Protein AF-X1JKE1-F1 (afdb_monomer_lite)

InterPro domains:
  IPR005372 Uncharacterised protein family UPF0182 [PF03699] (1-247)
  IPR005372 Uncharacterised protein family UPF0182 [PTHR39344] (1-247)

Secondary structure (DSSP, 8-state):
-TT--SSSSSS--HHIIIIIHHHHHHHHHHHHHHHHHHHHHHHTT-THHHHHHHHHHHHHIIIIIIIHHHHHIIIIIGGGHHHHHHHHHHHHHHHHHHHTTTTS--------PPPPPHHHHHH-HHHHTT-----HHHHHHHHHHHS--STTEEE---EEEEEEETTEEEEEEEEEEEE-GGGS-GGG--HHIIIIIS--EE-EEEEETT-B-TTSPBP-SEETTTTEESS--S--EESS-TT----

Organism: NCBI:txid412755

Foldseek 3Di:
DQQDPLDPDRGQFLLNVPQQVVLVVVLVVLVVVLVVQVVVCVVVVNPPSNVVSVVVSVVSCCVRNPVRSVCCCVPPCVVPVCVRGVVVVVVVVVVVCVVVVVVVDDDDDDDDDDDDDPVRCVVPVLVVQQPFPDDWVVLQVLCCVPFCPDQQWGFPTKDWDWDQDPNHIFIKIKTQTWGHLVSPDPVCSDPCCDPPNRQWTFAMWMFTRNDADPVRHGDTQWGYVNIDHPDDPPDGTGRDDPNPDDD

Sequence (247 aa):
LVFSTRGVIFGASYADMHAKLPAQWILLAVVLICMGVFVVSVLRRNLRWPLYSIGGWIVAAIIVGGIFPAVVQRFQVEPNELARERPYIEYNIQFTREAFALDRVEEQPFPAEEAPSLQDVAQNEVTINNIRLWDSRPLKDTYNHVQSIRLYYDFHDVDTDRYIIDGEYRQVMLSARELSAERLPVQAQTWVNRKLQFTHGYGLALSPVNEVTAEGLPVLLVKDIPPVGDFNVERPEIYFGEKTNDY

Radius of gyration: 32.87 Å; chains: 1; bounding box: 93×40×66 Å

pLDDT: mean 88.94, std 7.02, range [57.94, 97.81]

Structure (mmCIF, N/CA/C/O backbone):
data_AF-X1JKE1-F1
#
_entry.id   AF-X1JKE1-F1
#
loop_
_atom_site.group_PDB
_atom_site.id
_atom_site.type_symbol
_atom_site.label_atom_id
_atom_site.label_alt_id
_atom_site.label_comp_id
_atom_site.label_asym_id
_atom_site.label_entity_id
_atom_site.label_seq_id
_atom_site.pdbx_PDB_ins_code
_atom_site.Cartn_x
_atom_site.Cartn_y
_atom_site.Cartn_z
_atom_site.occupancy
_atom_site.B_iso_or_equiv
_atom_site.auth_seq_id
_atom_site.auth_comp_id
_atom_site.auth_asym_id
_atom_site.auth_atom_id
_atom_site.pdbx_PDB_model_num
ATOM 1 N N . LEU A 1 1 ? 18.305 -6.450 -21.199 1.00 60.19 1 LEU A N 1
ATOM 2 C CA . LEU A 1 1 ? 17.518 -5.570 -22.096 1.00 60.19 1 LEU A CA 1
ATOM 3 C C . LEU A 1 1 ? 16.161 -5.224 -21.479 1.00 60.19 1 LEU A C 1
ATOM 5 O O . LEU A 1 1 ? 15.779 -4.073 -21.555 1.00 60.19 1 LEU A O 1
ATOM 9 N N . VAL A 1 2 ? 15.500 -6.161 -20.783 1.00 57.94 2 VAL A N 1
ATOM 10 C CA . VAL A 1 2 ? 14.190 -5.962 -20.119 1.00 57.94 2 VAL A CA 1
ATOM 11 C C . VAL A 1 2 ? 14.135 -4.764 -19.148 1.00 57.94 2 VAL A C 1
ATOM 13 O O . VAL A 1 2 ? 13.135 -4.066 -19.118 1.00 57.94 2 VAL A O 1
ATOM 16 N N . PHE A 1 3 ? 15.217 -4.462 -18.421 1.00 66.56 3 PHE A N 1
ATOM 17 C CA . PHE A 1 3 ? 15.287 -3.331 -17.474 1.00 66.56 3 PHE A CA 1
ATOM 18 C C . PHE A 1 3 ? 16.062 -2.112 -18.009 1.00 66.56 3 PHE A C 1
ATOM 20 O O . PHE A 1 3 ? 16.719 -1.408 -17.244 1.00 66.56 3 PHE A O 1
ATOM 27 N N . SER A 1 4 ? 16.105 -1.901 -19.327 1.00 69.38 4 SER A N 1
ATOM 28 C CA . SER A 1 4 ? 16.794 -0.725 -19.876 1.00 69.38 4 SER A CA 1
ATOM 29 C C . SER A 1 4 ? 15.997 0.550 -19.592 1.00 69.38 4 SER A C 1
ATOM 31 O O . SER A 1 4 ? 14.789 0.562 -19.790 1.00 69.38 4 SER A O 1
ATOM 33 N N . THR A 1 5 ? 16.680 1.613 -19.160 1.00 70.94 5 THR A N 1
ATOM 34 C CA . THR A 1 5 ? 16.100 2.932 -18.827 1.00 70.94 5 THR A CA 1
ATOM 35 C C . THR A 1 5 ? 16.503 4.034 -19.809 1.00 70.94 5 THR A C 1
ATOM 37 O O . THR A 1 5 ? 16.383 5.216 -19.508 1.00 70.94 5 THR A O 1
ATOM 40 N N . ARG A 1 6 ? 17.076 3.664 -20.961 1.00 65.81 6 ARG A N 1
ATOM 41 C CA . ARG A 1 6 ? 17.657 4.622 -21.920 1.00 65.81 6 ARG A CA 1
ATOM 42 C C . ARG A 1 6 ? 16.643 5.255 -22.871 1.00 65.81 6 ARG A C 1
ATOM 44 O O . ARG A 1 6 ? 17.003 6.215 -23.538 1.00 65.81 6 ARG A O 1
ATOM 51 N N . GLY A 1 7 ? 15.437 4.700 -22.958 1.00 66.31 7 GLY A N 1
ATOM 52 C CA . GLY A 1 7 ? 14.322 5.278 -23.703 1.00 66.31 7 GLY A CA 1
ATOM 53 C C . GLY A 1 7 ? 13.238 5.808 -22.766 1.00 66.31 7 GLY A C 1
ATOM 54 O O . GLY A 1 7 ? 13.359 5.722 -21.545 1.00 66.31 7 GLY A O 1
ATOM 55 N N . VAL A 1 8 ? 12.148 6.304 -23.351 1.00 66.62 8 VAL A N 1
ATOM 56 C CA . VAL A 1 8 ? 10.966 6.803 -22.618 1.00 66.62 8 VAL A CA 1
ATOM 57 C C . VAL A 1 8 ? 10.242 5.688 -21.842 1.00 66.62 8 VAL A C 1
ATOM 59 O O . VAL A 1 8 ? 9.529 5.956 -20.878 1.00 66.62 8 VAL A O 1
ATOM 62 N N . ILE A 1 9 ? 10.445 4.429 -22.237 1.00 70.19 9 ILE A N 1
ATOM 63 C CA . ILE A 1 9 ? 9.837 3.241 -21.632 1.00 70.19 9 ILE A CA 1
ATOM 64 C C . ILE A 1 9 ? 10.899 2.260 -21.129 1.00 70.19 9 ILE A C 1
ATOM 66 O O . ILE A 1 9 ? 12.005 2.181 -21.670 1.00 70.19 9 ILE A O 1
ATOM 70 N N . PHE A 1 10 ? 10.541 1.465 -20.120 1.00 72.94 10 PHE A N 1
ATOM 71 C CA . PHE A 1 10 ? 11.356 0.335 -19.683 1.00 72.94 10 PHE A CA 1
ATOM 72 C C . PHE A 1 10 ? 11.263 -0.800 -20.707 1.00 72.94 10 PHE A C 1
ATOM 74 O O . PHE A 1 10 ? 10.173 -1.297 -20.993 1.00 72.94 10 PHE A O 1
ATOM 81 N N . GLY A 1 11 ? 12.402 -1.224 -21.255 1.00 74.94 11 GLY A N 1
ATOM 82 C CA . GLY A 1 11 ? 12.452 -2.342 -22.199 1.00 74.94 11 GLY A CA 1
ATOM 83 C C . GLY A 1 11 ? 13.455 -2.153 -23.331 1.00 74.94 11 GLY A C 1
ATOM 84 O O . GLY A 1 11 ? 14.301 -1.266 -23.295 1.00 74.94 11 GLY A O 1
ATOM 85 N N . ALA A 1 12 ? 13.393 -3.033 -24.333 1.00 81.19 12 ALA A N 1
ATOM 86 C CA . ALA A 1 12 ? 14.293 -2.979 -25.479 1.00 81.19 12 ALA A CA 1
ATOM 87 C C . ALA A 1 12 ? 13.902 -1.832 -26.428 1.00 81.19 12 ALA A C 1
ATOM 89 O O . ALA A 1 12 ? 12.883 -1.921 -27.108 1.00 81.19 12 ALA A O 1
ATOM 90 N N . SER A 1 13 ? 14.726 -0.786 -26.472 1.00 82.25 13 SER A N 1
ATOM 91 C CA . SER A 1 13 ? 14.593 0.353 -27.389 1.00 82.25 13 SER A CA 1
ATOM 92 C C . SER A 1 13 ? 15.291 0.112 -28.736 1.00 82.25 13 SER A C 1
ATOM 94 O O . SER A 1 13 ? 16.004 -0.888 -28.919 1.00 82.25 13 SER A O 1
ATOM 96 N N . TYR A 1 14 ? 15.150 1.044 -29.684 1.00 83.44 14 TYR A N 1
ATOM 97 C CA . TYR A 1 14 ? 15.793 0.934 -31.000 1.00 83.44 14 TYR A CA 1
ATOM 98 C C . TYR A 1 14 ? 17.315 0.761 -30.888 1.00 83.44 14 TYR A C 1
ATOM 100 O O . TYR A 1 14 ? 17.880 -0.154 -31.497 1.00 83.44 14 TYR A O 1
ATOM 108 N N . ALA A 1 15 ? 17.991 1.597 -30.092 1.00 82.25 15 ALA A N 1
ATOM 109 C CA . ALA A 1 15 ? 19.444 1.514 -29.908 1.00 82.25 15 ALA A CA 1
ATOM 110 C C . ALA A 1 15 ? 19.873 0.240 -29.165 1.00 82.25 15 ALA A C 1
ATOM 112 O O . ALA A 1 15 ? 20.945 -0.314 -29.427 1.00 82.25 15 ALA A O 1
ATOM 113 N N . ASP A 1 16 ? 19.036 -0.267 -28.264 1.00 82.50 16 ASP A N 1
ATOM 114 C CA . ASP A 1 16 ? 19.296 -1.523 -27.573 1.00 82.50 16 ASP A CA 1
ATOM 115 C C . ASP A 1 16 ? 19.268 -2.718 -28.543 1.00 82.50 16 ASP A C 1
ATOM 117 O O . ASP A 1 16 ? 20.160 -3.571 -28.500 1.00 82.50 16 ASP A O 1
ATOM 121 N N . MET A 1 17 ? 18.305 -2.750 -29.466 1.00 83.81 17 MET A N 1
ATOM 122 C CA . MET A 1 17 ? 18.181 -3.829 -30.452 1.00 83.81 17 MET A CA 1
ATOM 123 C C . MET A 1 17 ? 19.182 -3.720 -31.606 1.00 83.81 17 MET A C 1
ATOM 125 O O . MET A 1 17 ? 19.720 -4.737 -32.039 1.00 83.81 17 MET A O 1
ATOM 129 N N . HIS A 1 18 ? 19.467 -2.509 -32.090 1.00 85.44 18 HIS A N 1
ATOM 130 C CA . HIS A 1 18 ? 20.288 -2.304 -33.289 1.00 85.44 18 HIS A CA 1
ATOM 131 C C . HIS A 1 18 ? 21.752 -1.953 -33.013 1.00 85.44 18 HIS A C 1
ATOM 133 O O . HIS A 1 18 ? 22.578 -2.095 -33.912 1.00 85.44 18 HIS A O 1
ATOM 139 N N . ALA A 1 19 ? 22.106 -1.519 -31.800 1.00 85.00 19 ALA A N 1
ATOM 140 C CA . ALA A 1 19 ? 23.493 -1.201 -31.457 1.00 85.00 19 ALA A CA 1
ATOM 141 C C . ALA A 1 19 ? 24.029 -2.082 -30.330 1.00 85.00 19 ALA A C 1
ATOM 143 O O . ALA A 1 19 ? 25.084 -2.700 -30.474 1.00 85.00 19 ALA A O 1
ATOM 144 N N . LYS A 1 20 ? 23.300 -2.188 -29.216 1.00 85.00 20 LYS A N 1
ATOM 145 C CA . LYS A 1 20 ? 23.788 -2.905 -28.033 1.00 85.00 20 LYS A CA 1
ATOM 146 C C . LYS A 1 20 ? 23.785 -4.416 -28.211 1.00 85.00 20 LYS A C 1
ATOM 148 O O . LYS A 1 20 ? 24.771 -5.054 -27.856 1.00 85.00 20 LYS A O 1
ATOM 153 N N . LEU A 1 21 ? 22.721 -4.994 -28.763 1.00 87.94 21 LEU A N 1
ATOM 154 C CA . LEU A 1 21 ? 22.669 -6.435 -28.995 1.00 87.94 21 LEU A CA 1
ATOM 155 C C . LEU A 1 21 ? 23.790 -6.890 -29.959 1.00 87.94 21 LEU A C 1
ATOM 157 O O . LEU A 1 21 ? 24.549 -7.783 -29.578 1.00 87.94 21 LEU A O 1
ATOM 161 N N . PRO A 1 22 ? 24.016 -6.247 -31.127 1.00 89.31 22 PRO A N 1
ATOM 162 C CA . PRO A 1 22 ? 25.187 -6.535 -31.960 1.00 89.31 22 PRO A CA 1
ATOM 163 C C . PRO A 1 22 ? 26.525 -6.314 -31.243 1.00 89.31 22 PRO A C 1
ATOM 165 O O . PRO A 1 22 ? 27.423 -7.146 -31.355 1.00 89.31 22 PRO A O 1
ATOM 168 N N . ALA A 1 23 ? 26.659 -5.241 -30.456 1.00 88.62 23 ALA A N 1
ATOM 169 C CA . ALA A 1 23 ? 27.856 -4.994 -29.655 1.00 88.62 23 ALA A CA 1
ATOM 170 C C . ALA A 1 23 ? 28.144 -6.132 -28.662 1.00 88.62 23 ALA A C 1
ATOM 172 O O . ALA A 1 23 ? 29.293 -6.544 -28.510 1.00 88.62 23 ALA A O 1
ATOM 173 N N . GLN A 1 24 ? 27.112 -6.682 -28.016 1.00 88.69 24 GLN A N 1
ATOM 174 C CA . GLN A 1 24 ? 27.254 -7.826 -27.115 1.00 88.69 24 GLN A CA 1
ATOM 175 C C . GLN A 1 24 ? 27.686 -9.095 -27.859 1.00 88.69 24 GLN A C 1
ATOM 177 O O . GLN A 1 24 ? 28.550 -9.811 -27.355 1.00 88.69 24 GLN A O 1
ATOM 182 N N . TRP A 1 25 ? 27.168 -9.347 -29.065 1.00 91.75 25 TRP A N 1
ATOM 183 C CA . TRP A 1 25 ? 27.626 -10.458 -29.910 1.00 91.75 25 TRP A CA 1
ATOM 184 C C . TRP A 1 25 ? 29.098 -10.322 -30.310 1.00 91.75 25 TRP A C 1
ATOM 186 O O . TRP A 1 25 ? 29.851 -11.294 -30.239 1.00 91.75 25 TRP A O 1
ATOM 196 N N . ILE A 1 26 ? 29.534 -9.112 -30.671 1.00 89.88 26 ILE A N 1
ATOM 197 C CA . ILE A 1 26 ? 30.941 -8.836 -30.990 1.00 89.88 26 ILE A CA 1
ATOM 198 C C . ILE A 1 26 ? 31.818 -9.073 -29.757 1.00 89.88 26 ILE A C 1
ATOM 200 O O . ILE A 1 26 ? 32.831 -9.764 -29.845 1.00 89.88 26 ILE A O 1
ATOM 204 N N . LEU A 1 27 ? 31.423 -8.553 -28.592 1.00 89.81 27 LEU A N 1
ATOM 205 C CA . LEU A 1 27 ? 32.174 -8.752 -27.352 1.00 89.81 27 LEU A CA 1
ATOM 206 C C . LEU A 1 27 ? 32.241 -10.224 -26.943 1.00 89.81 27 LEU A C 1
ATOM 208 O O . LEU A 1 27 ? 33.294 -10.666 -26.489 1.00 89.81 27 LEU A O 1
ATOM 212 N N . LEU A 1 28 ? 31.172 -10.995 -27.153 1.00 92.56 28 LEU A N 1
ATOM 213 C CA . LEU A 1 28 ? 31.179 -12.440 -26.937 1.00 92.56 28 LEU A CA 1
ATOM 214 C C . LEU A 1 28 ? 32.233 -13.125 -27.818 1.00 92.56 28 LEU A C 1
ATOM 216 O O . LEU A 1 28 ? 33.029 -13.917 -27.316 1.00 92.56 28 LEU A O 1
ATOM 220 N N . ALA A 1 29 ? 32.292 -12.783 -29.108 1.00 93.12 29 ALA A N 1
ATOM 221 C CA . ALA A 1 29 ? 33.300 -13.328 -30.016 1.00 93.12 29 ALA A CA 1
ATOM 222 C C . ALA A 1 29 ? 34.730 -12.953 -29.582 1.00 93.12 29 ALA A C 1
ATOM 224 O O . ALA A 1 29 ? 35.618 -13.805 -29.576 1.00 93.12 29 ALA A O 1
ATOM 225 N N . VAL A 1 30 ? 34.947 -11.705 -29.148 1.00 90.50 30 VAL A N 1
ATOM 226 C CA . VAL A 1 30 ? 36.244 -11.251 -28.615 1.00 90.50 30 VAL A CA 1
ATOM 227 C C . VAL A 1 30 ? 36.635 -12.049 -27.369 1.00 90.50 30 VAL A C 1
ATOM 229 O O . VAL A 1 30 ? 37.774 -12.498 -27.276 1.00 90.50 30 VAL A O 1
ATOM 232 N N . VAL A 1 31 ? 35.703 -12.291 -26.440 1.00 92.12 31 VAL A N 1
ATOM 233 C CA . VAL A 1 31 ? 35.956 -13.119 -25.246 1.00 92.12 31 VAL A CA 1
ATOM 234 C C . VAL A 1 31 ? 36.376 -14.536 -25.632 1.00 92.12 31 VAL A C 1
ATOM 236 O O . VAL A 1 31 ? 37.338 -15.053 -25.067 1.00 92.12 31 VAL A O 1
ATOM 239 N N . LEU A 1 32 ? 35.712 -15.154 -26.613 1.00 93.69 32 LEU A N 1
ATOM 240 C CA . LEU A 1 32 ? 36.073 -16.494 -27.089 1.00 93.69 32 LEU A CA 1
ATOM 241 C C . LEU A 1 32 ? 37.492 -16.534 -27.678 1.00 93.69 32 LEU A C 1
ATOM 243 O O . LEU A 1 32 ? 38.243 -17.475 -27.417 1.00 93.69 32 LEU A O 1
ATOM 247 N N . ILE A 1 33 ? 37.896 -15.493 -28.411 1.00 91.81 33 ILE A N 1
ATOM 248 C CA . ILE A 1 33 ? 39.266 -15.361 -28.930 1.00 91.81 33 ILE A CA 1
ATOM 249 C C . ILE A 1 33 ? 40.263 -15.201 -27.775 1.00 91.81 33 ILE A C 1
ATOM 251 O O . ILE A 1 33 ? 41.269 -15.911 -27.731 1.00 91.81 33 ILE A O 1
ATOM 255 N N . CYS A 1 34 ? 39.979 -14.320 -26.811 1.00 90.06 34 CYS A N 1
ATOM 256 C CA . CYS A 1 34 ? 40.819 -14.130 -25.627 1.00 90.06 34 CYS A CA 1
ATOM 257 C C . CYS A 1 34 ? 40.978 -15.432 -24.829 1.00 90.06 34 CYS A C 1
ATOM 259 O O . CYS A 1 34 ? 42.082 -15.744 -24.384 1.00 90.06 34 CYS A O 1
ATOM 261 N N . MET A 1 35 ? 39.907 -16.220 -24.700 1.00 91.06 35 MET A N 1
ATOM 262 C CA . MET A 1 35 ? 39.936 -17.539 -24.068 1.00 91.06 35 MET A CA 1
ATOM 263 C C . MET A 1 35 ? 40.880 -18.495 -24.811 1.00 91.06 35 MET A C 1
ATOM 265 O O . MET A 1 35 ? 41.718 -19.140 -24.182 1.00 91.06 35 MET A O 1
ATOM 269 N N . GLY A 1 36 ? 40.816 -18.546 -26.145 1.00 90.88 36 GLY A N 1
ATOM 270 C CA . GLY A 1 36 ? 41.737 -19.350 -26.957 1.00 90.88 36 GLY A CA 1
ATOM 271 C C . GLY A 1 36 ? 43.204 -18.937 -26.785 1.00 90.88 36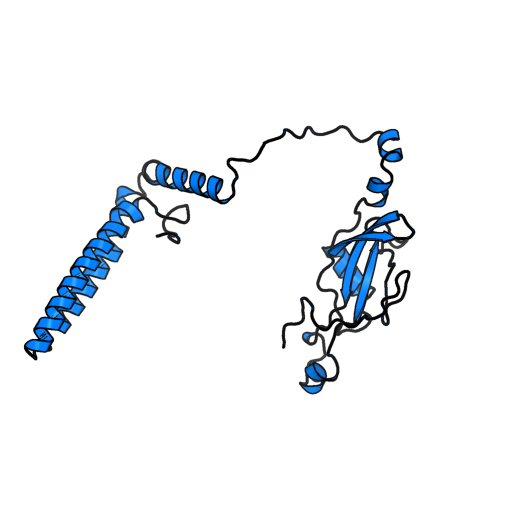 GLY A C 1
ATOM 272 O O . GLY A 1 36 ? 44.073 -19.786 -26.576 1.00 90.88 36 GLY A O 1
ATOM 273 N N . VAL A 1 37 ? 43.485 -17.629 -26.794 1.00 88.75 37 VAL A N 1
ATOM 274 C CA . VAL A 1 37 ? 44.838 -17.091 -26.558 1.00 88.75 37 VAL A CA 1
ATOM 275 C C . VAL A 1 37 ? 45.334 -17.433 -25.152 1.00 88.75 37 VAL A C 1
ATOM 277 O O . VAL A 1 37 ? 46.503 -17.785 -24.979 1.00 88.75 37 VAL A O 1
ATOM 280 N N . PHE A 1 38 ? 44.452 -17.391 -24.153 1.00 88.19 38 PHE A N 1
ATOM 281 C CA . PHE A 1 38 ? 44.776 -17.767 -22.781 1.00 88.19 38 PHE A CA 1
ATOM 282 C C . PHE A 1 38 ? 45.192 -19.241 -22.677 1.00 88.19 38 PHE A C 1
ATOM 284 O O . PHE A 1 38 ? 46.246 -19.542 -22.115 1.00 88.19 38 PHE A O 1
ATOM 291 N N . VAL A 1 39 ? 44.432 -20.156 -23.290 1.00 89.56 39 VAL A N 1
ATOM 292 C CA . VAL A 1 39 ? 44.756 -21.594 -23.320 1.00 89.56 39 VAL A CA 1
ATOM 293 C C . VAL A 1 39 ? 46.117 -21.843 -23.983 1.00 89.56 39 VAL A C 1
ATOM 295 O O . VAL A 1 39 ? 46.971 -22.525 -23.414 1.00 89.56 39 VAL A O 1
ATOM 298 N N . VAL A 1 40 ? 46.372 -21.237 -25.149 1.00 89.06 40 VAL A N 1
ATOM 299 C CA . VAL A 1 40 ? 47.660 -21.368 -25.860 1.00 89.06 40 VAL A CA 1
ATOM 300 C C . VAL A 1 40 ? 48.820 -20.801 -25.037 1.00 89.06 40 VAL A C 1
ATOM 302 O O . VAL A 1 40 ? 49.911 -21.374 -25.009 1.00 89.06 40 VAL A O 1
ATOM 305 N N . SER A 1 41 ? 48.594 -19.689 -24.343 1.00 87.81 41 SER A N 1
ATOM 306 C CA . SER A 1 41 ? 49.585 -19.068 -23.470 1.00 87.81 41 SER A CA 1
ATOM 307 C C . SER A 1 41 ? 49.989 -19.969 -22.303 1.00 87.81 41 SER A C 1
ATOM 309 O O . SER A 1 41 ? 51.180 -20.072 -22.001 1.00 87.81 41 SER A O 1
ATOM 311 N N . VAL A 1 42 ? 49.017 -20.618 -21.650 1.00 86.50 42 VAL A N 1
ATOM 312 C CA . VAL A 1 42 ? 49.270 -21.560 -20.548 1.00 86.50 42 VAL A CA 1
ATOM 313 C C . VAL A 1 42 ? 50.124 -22.730 -21.041 1.00 86.50 42 VAL A C 1
ATOM 315 O O . VAL A 1 42 ? 51.132 -23.057 -20.415 1.00 86.50 42 VAL A O 1
ATOM 318 N N . LEU A 1 43 ? 49.799 -23.286 -22.213 1.00 87.44 43 LEU A N 1
ATOM 319 C CA . LEU A 1 43 ? 50.574 -24.364 -22.838 1.00 87.44 43 LEU A CA 1
ATOM 320 C C . LEU A 1 43 ? 52.008 -23.936 -23.196 1.00 87.44 43 LEU A C 1
ATOM 322 O O . LEU A 1 43 ? 52.940 -24.724 -23.061 1.00 87.44 43 LEU A O 1
ATOM 326 N N . ARG A 1 44 ? 52.208 -22.681 -23.620 1.00 87.25 44 ARG A N 1
ATOM 327 C CA . ARG A 1 44 ? 53.527 -22.127 -23.986 1.00 87.25 44 ARG A CA 1
ATOM 328 C C . ARG A 1 44 ? 54.276 -21.443 -22.831 1.00 87.25 44 ARG A C 1
ATOM 330 O O . ARG A 1 44 ? 55.330 -20.860 -23.076 1.00 87.25 44 ARG A O 1
ATOM 337 N N . ARG A 1 45 ? 53.754 -21.489 -21.594 1.00 83.12 45 ARG A N 1
ATOM 338 C CA . ARG A 1 45 ? 54.313 -20.844 -20.382 1.00 83.12 45 ARG A CA 1
ATOM 339 C C . ARG A 1 45 ? 54.697 -19.363 -20.563 1.00 83.12 45 ARG A C 1
ATOM 341 O O . ARG A 1 45 ? 55.642 -18.885 -19.939 1.00 83.12 45 ARG A O 1
ATOM 348 N N . ASN A 1 46 ? 53.976 -18.616 -21.403 1.00 80.19 46 ASN A N 1
ATOM 349 C CA . ASN A 1 46 ? 54.300 -17.216 -21.702 1.00 80.19 46 ASN A CA 1
ATOM 350 C C . ASN A 1 46 ? 53.209 -16.251 -21.222 1.00 80.19 46 ASN A C 1
ATOM 352 O O . ASN A 1 46 ? 52.297 -15.910 -21.968 1.00 80.19 46 ASN A O 1
ATOM 356 N N . LEU A 1 47 ? 53.364 -15.734 -20.002 1.00 77.19 47 LEU A N 1
ATOM 357 C CA . LEU A 1 47 ? 52.383 -14.875 -19.326 1.00 77.19 47 LEU A CA 1
ATOM 358 C C . LEU A 1 47 ? 52.111 -13.505 -19.985 1.00 77.19 47 LEU A C 1
ATOM 360 O O . LEU A 1 47 ? 51.220 -12.788 -19.534 1.00 77.19 47 LEU A O 1
ATOM 364 N N . ARG A 1 48 ? 52.840 -13.115 -21.040 1.00 83.69 48 ARG A N 1
ATOM 365 C CA . ARG A 1 48 ? 52.654 -11.808 -21.700 1.00 83.69 48 ARG A CA 1
ATOM 366 C C . ARG A 1 48 ? 51.407 -11.754 -22.596 1.00 83.69 48 ARG A C 1
ATOM 368 O O . ARG A 1 48 ? 50.759 -10.716 -22.672 1.00 83.69 48 ARG A O 1
ATOM 375 N N . TRP A 1 49 ? 51.033 -12.864 -23.235 1.00 84.75 49 TRP A N 1
ATOM 376 C CA . TRP A 1 49 ? 49.883 -12.929 -24.156 1.00 84.75 49 TRP A CA 1
ATOM 377 C C . TRP A 1 49 ? 48.507 -12.744 -23.485 1.00 84.75 49 TRP A C 1
ATOM 379 O O . TRP A 1 49 ? 47.671 -12.023 -24.041 1.00 84.75 49 TRP A O 1
ATOM 389 N N . PRO A 1 50 ? 48.252 -13.310 -22.289 1.00 84.88 50 PRO A N 1
ATOM 390 C CA . PRO A 1 50 ? 47.042 -13.052 -21.517 1.00 84.88 50 PRO A CA 1
ATOM 391 C C . PRO A 1 50 ? 46.884 -11.579 -21.161 1.00 84.88 50 PRO A C 1
ATOM 393 O O . PRO A 1 50 ? 45.790 -11.040 -21.283 1.00 84.88 50 PRO A O 1
ATOM 396 N N . LEU A 1 51 ? 47.980 -10.911 -20.787 1.00 86.50 51 LEU A N 1
ATOM 397 C CA . LEU A 1 51 ? 47.950 -9.503 -20.398 1.00 86.50 51 LEU A CA 1
ATOM 398 C C . LEU A 1 51 ? 47.505 -8.605 -21.562 1.00 86.50 51 LEU A C 1
ATOM 400 O O . LEU A 1 51 ? 46.627 -7.762 -21.386 1.00 86.50 51 LEU A O 1
ATOM 404 N N . TYR A 1 52 ? 48.042 -8.829 -22.767 1.00 88.44 52 TYR A N 1
ATOM 405 C CA . TYR A 1 52 ? 47.603 -8.105 -23.966 1.00 88.44 52 TYR A CA 1
ATOM 406 C C . TYR A 1 52 ? 46.156 -8.423 -24.350 1.00 88.44 52 TYR A C 1
ATOM 408 O O . TYR A 1 52 ? 45.425 -7.528 -24.767 1.00 88.44 52 TYR A O 1
ATOM 416 N N . SER A 1 53 ? 45.725 -9.673 -24.169 1.00 87.81 53 SER A N 1
ATOM 417 C CA . SER A 1 53 ? 44.349 -10.094 -24.461 1.00 87.81 53 SER A CA 1
ATOM 418 C C . SER A 1 53 ? 43.341 -9.414 -23.535 1.00 87.81 53 SER A C 1
ATOM 420 O O . SER A 1 53 ? 42.317 -8.924 -24.000 1.00 87.81 53 SER A O 1
ATOM 422 N N . ILE A 1 54 ? 43.656 -9.322 -22.240 1.00 89.00 54 ILE A N 1
ATOM 423 C CA . ILE A 1 54 ? 42.828 -8.619 -21.252 1.00 89.00 54 ILE A CA 1
ATOM 424 C C . ILE A 1 54 ? 42.772 -7.123 -21.577 1.00 89.00 54 ILE A C 1
ATOM 426 O O . ILE A 1 54 ? 41.685 -6.552 -21.622 1.00 89.00 54 ILE A O 1
ATOM 430 N N . GLY A 1 55 ? 43.917 -6.495 -21.862 1.00 90.88 55 GLY A N 1
ATOM 431 C CA . GLY A 1 55 ? 43.961 -5.082 -22.250 1.00 90.88 55 GLY A CA 1
ATOM 432 C C . GLY A 1 55 ? 43.140 -4.793 -23.510 1.00 90.88 55 GLY A C 1
ATOM 433 O O . GLY A 1 55 ? 42.338 -3.860 -23.527 1.00 90.88 55 GLY A O 1
ATOM 434 N N . GLY A 1 56 ? 43.274 -5.634 -24.539 1.00 91.31 56 GLY A N 1
ATOM 435 C CA . GLY A 1 56 ? 42.490 -5.532 -25.770 1.00 91.31 56 GLY A CA 1
ATOM 436 C C . GLY A 1 56 ? 40.991 -5.717 -25.535 1.00 91.31 56 GLY A C 1
ATOM 437 O O . GLY A 1 56 ? 40.190 -4.956 -26.077 1.00 91.31 56 GLY A O 1
ATOM 438 N N . TRP A 1 57 ? 40.605 -6.668 -24.681 1.00 92.19 57 TRP A N 1
ATOM 439 C CA . TRP A 1 57 ? 39.206 -6.875 -24.314 1.00 92.19 57 TRP A CA 1
ATOM 440 C C . TRP A 1 57 ? 38.612 -5.667 -23.581 1.00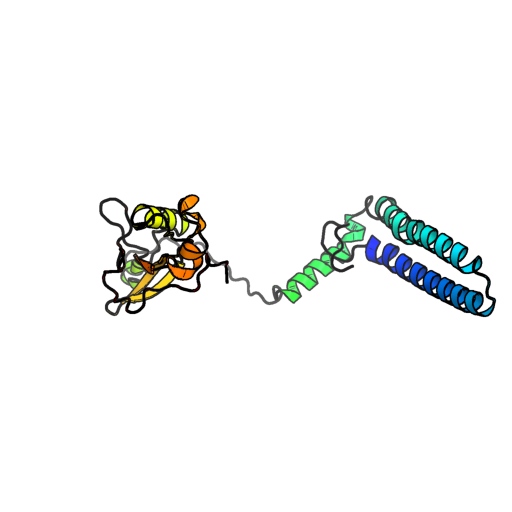 92.19 57 TRP A C 1
ATOM 442 O O . TRP A 1 57 ? 37.510 -5.247 -23.923 1.00 92.19 57 TRP A O 1
ATOM 452 N N . ILE A 1 58 ? 39.342 -5.061 -22.636 1.00 92.44 58 ILE A N 1
ATOM 453 C CA . ILE A 1 58 ? 38.890 -3.852 -21.925 1.00 92.44 58 ILE A CA 1
ATOM 454 C C . ILE A 1 58 ? 38.639 -2.710 -22.917 1.00 92.44 58 ILE A C 1
ATOM 456 O O . ILE A 1 58 ? 37.589 -2.068 -22.875 1.00 92.44 58 ILE A O 1
ATOM 460 N N . VAL A 1 59 ? 39.573 -2.478 -23.844 1.00 93.19 59 VAL A N 1
ATOM 461 C CA . VAL A 1 59 ? 39.426 -1.441 -24.876 1.00 93.19 59 VAL A CA 1
ATOM 462 C C . VAL A 1 59 ? 38.220 -1.732 -25.774 1.00 93.19 59 VAL A C 1
ATOM 464 O O . VAL A 1 59 ? 37.404 -0.841 -26.016 1.00 93.19 59 VAL A O 1
ATOM 467 N N . ALA A 1 60 ? 38.058 -2.980 -26.219 1.00 91.44 60 ALA A N 1
ATOM 468 C CA . ALA A 1 60 ? 36.907 -3.392 -27.015 1.00 91.44 60 ALA A CA 1
ATOM 469 C C . ALA A 1 60 ? 35.588 -3.197 -26.251 1.00 91.44 60 ALA A C 1
ATOM 471 O O . ALA A 1 60 ? 34.632 -2.677 -26.819 1.00 91.44 60 ALA A O 1
ATOM 472 N N . ALA A 1 61 ? 35.536 -3.542 -24.962 1.00 89.69 61 ALA A N 1
ATOM 473 C CA . ALA A 1 61 ? 34.355 -3.373 -24.119 1.00 89.69 61 ALA A CA 1
ATOM 474 C C . ALA A 1 61 ? 33.932 -1.902 -24.002 1.00 89.69 61 ALA A C 1
ATOM 476 O O . ALA A 1 61 ? 32.746 -1.599 -24.121 1.00 89.69 61 ALA A O 1
ATOM 477 N N . ILE A 1 62 ? 34.887 -0.982 -23.843 1.00 90.69 62 ILE A N 1
ATOM 478 C CA . ILE A 1 62 ? 34.603 0.458 -23.777 1.00 90.69 62 ILE A CA 1
ATOM 479 C C . ILE A 1 62 ? 34.083 0.971 -25.125 1.00 90.69 62 ILE A C 1
ATOM 481 O O . ILE A 1 62 ? 33.040 1.626 -25.184 1.00 90.69 62 ILE A O 1
ATOM 485 N N . ILE A 1 63 ? 34.786 0.658 -26.217 1.00 90.25 63 ILE A N 1
ATOM 486 C CA . ILE A 1 63 ? 34.462 1.188 -27.546 1.00 90.25 63 ILE A CA 1
ATOM 487 C C . ILE A 1 63 ? 33.155 0.586 -28.069 1.00 90.25 63 ILE A C 1
ATOM 489 O O . ILE A 1 63 ? 32.226 1.311 -28.422 1.00 90.25 63 ILE A O 1
ATOM 493 N N . VAL A 1 64 ? 33.070 -0.741 -28.104 1.00 89.62 64 VAL A N 1
ATOM 494 C CA . VAL A 1 64 ? 31.949 -1.470 -28.705 1.00 89.62 64 VAL A CA 1
ATOM 495 C C . VAL A 1 64 ? 30.755 -1.505 -27.756 1.00 89.62 64 VAL A C 1
ATOM 497 O O . VAL A 1 64 ? 29.627 -1.322 -28.195 1.00 89.62 64 VAL A O 1
ATOM 500 N N . GLY A 1 65 ? 30.976 -1.704 -26.455 1.00 84.19 65 GLY A N 1
ATOM 501 C CA . GLY A 1 65 ? 29.893 -1.822 -25.474 1.00 84.19 65 GLY A CA 1
ATOM 502 C C . GLY A 1 65 ? 29.344 -0.487 -24.963 1.00 84.19 65 GLY A C 1
ATOM 503 O O . GLY A 1 65 ? 28.167 -0.412 -24.605 1.00 84.19 65 GLY A O 1
ATOM 504 N N . GLY A 1 66 ? 30.173 0.559 -24.920 1.00 85.12 66 GLY A N 1
ATOM 505 C CA . GLY A 1 66 ? 29.805 1.873 -24.386 1.00 85.12 66 GLY A CA 1
ATOM 506 C C . GLY A 1 66 ? 29.624 2.936 -25.466 1.00 85.12 66 GLY A C 1
ATOM 507 O O . GLY A 1 66 ? 28.528 3.470 -25.635 1.00 85.12 66 GLY A O 1
ATOM 508 N N . ILE A 1 67 ? 30.702 3.236 -26.199 1.00 88.19 67 ILE A N 1
ATOM 509 C CA . ILE A 1 67 ? 30.750 4.370 -27.135 1.00 88.19 67 ILE A CA 1
ATOM 510 C C . ILE A 1 67 ? 29.827 4.140 -28.334 1.00 88.19 67 ILE A C 1
ATOM 512 O O . ILE A 1 67 ? 29.032 5.016 -28.666 1.00 88.19 67 ILE A O 1
ATOM 516 N N . PHE A 1 68 ? 29.890 2.970 -28.970 1.00 87.19 68 PHE A N 1
ATOM 517 C CA . PHE A 1 68 ? 29.108 2.691 -30.175 1.00 87.19 68 PHE A CA 1
ATOM 518 C C . PHE A 1 68 ? 27.583 2.819 -29.959 1.00 87.19 68 PHE A C 1
ATOM 520 O O . PHE A 1 68 ? 26.955 3.581 -30.700 1.00 87.19 68 PHE A O 1
ATOM 527 N N . PRO A 1 69 ? 26.968 2.206 -28.923 1.00 85.81 69 PRO A N 1
ATOM 528 C CA . PRO A 1 69 ? 25.551 2.414 -28.632 1.00 85.81 69 PRO A CA 1
ATOM 529 C C . PRO A 1 69 ? 25.196 3.870 -28.324 1.00 85.81 69 PRO A C 1
ATOM 531 O O . PRO A 1 69 ? 24.138 4.332 -28.743 1.00 85.81 69 PRO A O 1
ATOM 534 N N . ALA A 1 70 ? 26.071 4.608 -27.631 1.00 86.25 70 ALA A N 1
ATOM 535 C CA . ALA A 1 70 ? 25.837 6.018 -27.319 1.00 86.25 70 ALA A CA 1
ATOM 536 C C . ALA A 1 70 ? 25.842 6.902 -28.578 1.00 86.25 70 ALA A C 1
ATOM 538 O O . ALA A 1 70 ? 25.023 7.809 -28.700 1.00 86.25 70 ALA A O 1
ATOM 539 N N . VAL A 1 71 ? 26.723 6.615 -29.540 1.00 88.12 71 VAL A N 1
ATOM 540 C CA . VAL A 1 71 ? 26.749 7.306 -30.838 1.00 88.12 71 VAL A CA 1
ATOM 541 C C . VAL A 1 71 ? 25.472 7.020 -31.627 1.00 88.12 71 VAL A C 1
ATOM 543 O O . VAL A 1 71 ? 24.862 7.949 -32.150 1.00 88.12 71 VAL A O 1
ATOM 546 N N . VAL A 1 72 ? 25.030 5.761 -31.690 1.00 85.62 72 VAL A N 1
ATOM 547 C CA . VAL A 1 72 ? 23.779 5.409 -32.383 1.00 85.62 72 VAL A CA 1
ATOM 548 C C . VAL A 1 72 ? 22.578 6.096 -31.729 1.00 85.62 72 VAL A C 1
ATOM 550 O O . VAL A 1 72 ? 21.763 6.680 -32.441 1.00 85.62 72 VAL A O 1
ATOM 553 N N . GLN A 1 73 ? 22.502 6.108 -30.395 1.00 84.75 73 GLN A N 1
ATOM 554 C CA . GLN A 1 73 ? 21.451 6.824 -29.669 1.00 84.75 73 GLN A CA 1
ATOM 555 C C . GLN A 1 73 ? 21.441 8.316 -30.036 1.00 84.75 73 GLN A C 1
ATOM 557 O O . GLN A 1 73 ? 20.433 8.824 -30.519 1.00 84.75 73 GLN A O 1
ATOM 562 N N . ARG A 1 74 ? 22.585 8.996 -29.901 1.00 86.31 74 ARG A N 1
ATOM 563 C CA . ARG A 1 74 ? 22.691 10.451 -30.074 1.00 86.31 74 ARG A CA 1
ATOM 564 C C . ARG A 1 74 ? 22.484 10.935 -31.507 1.00 86.31 74 ARG A C 1
ATOM 566 O O . ARG A 1 74 ? 21.953 12.018 -31.727 1.00 86.31 74 ARG A O 1
ATOM 573 N N . PHE A 1 75 ? 22.941 10.166 -32.494 1.00 86.94 75 PHE A N 1
ATOM 574 C CA . PHE A 1 75 ? 22.951 10.617 -33.889 1.00 86.94 75 PHE A CA 1
ATOM 575 C C . PHE A 1 75 ? 21.886 9.962 -34.772 1.00 86.94 75 PHE A C 1
ATOM 577 O O . PHE A 1 75 ? 21.605 10.494 -35.843 1.00 86.94 75 PHE A O 1
ATOM 584 N N . GLN A 1 76 ? 21.290 8.834 -34.367 1.00 84.25 76 GLN A N 1
ATOM 585 C CA . GLN A 1 76 ? 20.234 8.173 -35.148 1.00 84.25 76 GLN A CA 1
ATOM 586 C C . GLN A 1 76 ? 18.876 8.149 -34.450 1.00 84.25 76 GLN A C 1
ATOM 588 O O . GLN A 1 76 ? 17.862 8.237 -35.144 1.00 84.25 76 GLN A O 1
ATOM 593 N N . VAL A 1 77 ? 18.843 8.003 -33.120 1.00 82.25 77 VAL A N 1
ATOM 594 C CA . VAL A 1 77 ? 17.588 7.881 -32.364 1.00 82.25 77 VAL A CA 1
ATOM 595 C C . VAL A 1 77 ? 17.091 9.248 -31.921 1.00 82.25 77 VAL A C 1
ATOM 597 O O . VAL A 1 77 ? 16.029 9.653 -32.371 1.00 82.25 77 VAL A O 1
ATOM 600 N N . GLU A 1 78 ? 17.869 9.996 -31.138 1.00 84.69 78 GLU A N 1
ATOM 601 C CA . GLU A 1 78 ? 17.468 11.305 -30.591 1.00 84.69 78 GLU A CA 1
ATOM 602 C C . GLU A 1 78 ? 16.943 12.304 -31.650 1.00 84.69 78 GLU A C 1
ATOM 604 O O . GLU A 1 78 ? 15.935 12.959 -31.389 1.00 84.69 78 GLU A O 1
ATOM 609 N N . PRO A 1 79 ? 17.516 12.412 -32.870 1.00 85.69 79 PRO A N 1
ATOM 610 C CA . PRO A 1 79 ? 17.010 13.354 -33.874 1.00 85.69 79 PRO A CA 1
ATOM 611 C C . PRO A 1 79 ? 15.634 12.995 -34.453 1.00 85.69 79 PRO A C 1
ATOM 613 O O . PRO A 1 79 ? 14.972 13.854 -35.032 1.00 85.69 79 PRO A O 1
ATOM 616 N N . ASN A 1 80 ? 15.216 11.729 -34.362 1.00 85.31 80 ASN A N 1
ATOM 617 C CA . ASN A 1 80 ? 13.926 11.256 -34.865 1.00 85.31 80 ASN A CA 1
ATOM 618 C C . ASN A 1 80 ? 13.379 10.126 -33.981 1.00 85.31 80 ASN A C 1
ATOM 620 O O . ASN A 1 80 ? 13.090 9.017 -34.445 1.00 85.31 80 ASN A O 1
ATOM 624 N N . GLU A 1 81 ? 13.280 10.419 -32.686 1.00 83.56 81 GLU A N 1
ATOM 625 C CA . GLU A 1 81 ? 12.990 9.419 -31.661 1.00 83.56 81 GLU A CA 1
ATOM 626 C C . GLU A 1 81 ? 11.601 8.815 -31.858 1.00 83.56 81 GLU A C 1
ATOM 628 O O . GLU A 1 81 ? 11.462 7.596 -31.872 1.00 83.56 81 GLU A O 1
ATOM 633 N N . LEU A 1 82 ? 10.589 9.642 -32.146 1.00 83.25 82 LEU A N 1
ATOM 634 C CA . LEU A 1 82 ? 9.218 9.176 -32.365 1.00 83.25 82 LEU A CA 1
ATOM 635 C C . LEU A 1 82 ? 9.139 8.123 -33.478 1.00 83.25 82 LEU A C 1
ATOM 637 O O . LEU A 1 82 ? 8.531 7.077 -33.287 1.00 83.25 82 LEU A O 1
ATOM 641 N N . ALA A 1 83 ? 9.759 8.357 -34.638 1.00 87.56 83 ALA A N 1
ATOM 642 C CA . ALA A 1 83 ? 9.680 7.397 -35.738 1.00 87.56 83 ALA A CA 1
ATOM 643 C C . ALA A 1 83 ? 10.463 6.106 -35.452 1.00 87.56 83 ALA A C 1
ATOM 645 O O . ALA A 1 83 ? 10.062 5.038 -35.918 1.00 87.56 83 ALA A O 1
ATOM 646 N N . ARG A 1 84 ? 11.581 6.199 -34.718 1.00 85.56 84 ARG A N 1
ATOM 647 C CA . ARG A 1 84 ? 12.463 5.061 -34.417 1.00 85.56 84 ARG A CA 1
ATOM 648 C C . ARG A 1 84 ? 11.976 4.215 -33.242 1.00 85.56 84 ARG A C 1
ATOM 650 O O . ARG A 1 84 ? 12.113 2.996 -33.303 1.00 85.56 84 ARG A O 1
ATOM 657 N N . GLU A 1 85 ? 11.383 4.835 -32.228 1.00 87.00 85 GLU A N 1
ATOM 658 C CA . GLU A 1 85 ? 10.919 4.173 -31.004 1.00 87.00 85 GLU A CA 1
ATOM 659 C C . GLU A 1 85 ? 9.442 3.757 -31.061 1.00 87.00 85 GLU A C 1
ATOM 661 O O . GLU A 1 85 ? 9.062 2.819 -30.365 1.00 87.00 85 GLU A O 1
ATOM 666 N N . ARG A 1 86 ? 8.609 4.362 -31.928 1.00 88.88 86 ARG A N 1
ATOM 667 C CA . ARG A 1 86 ? 7.183 3.996 -32.079 1.00 88.88 86 ARG A CA 1
ATOM 668 C C . ARG A 1 86 ? 6.904 2.485 -32.127 1.00 88.88 86 ARG A C 1
ATOM 670 O O . ARG A 1 86 ? 6.060 2.061 -31.343 1.00 88.88 86 ARG A O 1
ATOM 677 N N . PRO A 1 87 ? 7.573 1.658 -32.960 1.00 89.81 87 PRO A N 1
ATOM 678 C CA . PRO A 1 87 ? 7.278 0.223 -32.982 1.00 89.81 87 PRO A CA 1
ATOM 679 C C . PRO A 1 87 ? 7.578 -0.462 -31.640 1.00 89.81 87 PRO A C 1
ATOM 681 O O . PRO A 1 87 ? 6.841 -1.345 -31.220 1.00 89.81 87 PRO A O 1
ATOM 684 N N . TYR A 1 88 ? 8.625 -0.038 -30.929 1.00 87.38 88 TYR A N 1
ATOM 685 C CA . TYR A 1 88 ? 8.971 -0.592 -29.616 1.00 87.38 88 TYR A CA 1
ATOM 686 C C . TYR A 1 88 ? 7.980 -0.167 -28.531 1.00 87.38 88 TYR A C 1
ATOM 688 O O . TYR A 1 88 ? 7.657 -0.965 -27.652 1.00 87.38 88 TYR A O 1
ATOM 696 N N . ILE A 1 89 ? 7.457 1.057 -28.623 1.00 87.81 89 ILE A N 1
ATOM 697 C CA . ILE A 1 89 ? 6.377 1.547 -27.761 1.00 87.81 89 ILE A CA 1
ATOM 698 C C . ILE A 1 89 ? 5.083 0.768 -28.025 1.00 87.81 89 ILE A C 1
ATOM 700 O O . ILE A 1 89 ? 4.447 0.323 -27.074 1.00 87.81 89 ILE A O 1
ATOM 704 N N . GLU A 1 90 ? 4.719 0.540 -29.289 1.00 91.31 90 GLU A N 1
ATOM 705 C CA . GLU A 1 90 ? 3.549 -0.268 -29.664 1.00 91.31 90 GLU A CA 1
ATOM 706 C C . GLU A 1 90 ? 3.654 -1.697 -29.118 1.00 91.31 90 GLU A C 1
ATOM 708 O O . GLU A 1 90 ? 2.705 -2.179 -28.499 1.00 91.31 90 GLU A O 1
ATOM 713 N N . TYR A 1 91 ? 4.820 -2.344 -29.242 1.00 90.75 91 TYR A N 1
ATOM 714 C CA . TYR A 1 91 ? 5.050 -3.657 -28.632 1.00 90.75 91 TYR A CA 1
ATOM 715 C C . TYR A 1 91 ? 4.918 -3.617 -27.111 1.00 90.75 91 TYR A C 1
ATOM 717 O O . TYR A 1 91 ? 4.296 -4.501 -26.530 1.00 90.75 91 TYR A O 1
ATOM 725 N N . ASN A 1 92 ? 5.473 -2.599 -26.448 1.00 89.19 92 ASN A N 1
ATOM 726 C CA . ASN A 1 92 ? 5.373 -2.479 -24.997 1.00 89.19 92 ASN A CA 1
ATOM 727 C C . ASN A 1 92 ? 3.914 -2.319 -24.542 1.00 89.19 92 ASN A C 1
ATOM 729 O O . ASN A 1 92 ? 3.490 -3.011 -23.618 1.00 89.19 92 ASN A O 1
ATOM 733 N N . ILE A 1 93 ? 3.130 -1.482 -25.231 1.00 90.38 93 ILE A N 1
ATOM 734 C CA . ILE A 1 93 ? 1.693 -1.323 -24.976 1.00 90.38 93 ILE A CA 1
ATOM 735 C C . ILE A 1 93 ? 0.971 -2.654 -25.189 1.00 90.38 93 ILE A C 1
ATOM 737 O O . ILE A 1 93 ? 0.223 -3.079 -24.314 1.00 90.38 93 ILE A O 1
ATOM 741 N N . GLN A 1 94 ? 1.208 -3.332 -26.314 1.00 93.19 94 GLN A N 1
ATOM 742 C CA . GLN A 1 94 ? 0.559 -4.601 -26.633 1.00 93.19 94 GLN A CA 1
ATOM 743 C C . GLN A 1 94 ? 0.861 -5.675 -25.581 1.00 93.19 94 GLN A C 1
ATOM 745 O O . GLN A 1 94 ? -0.066 -6.248 -25.015 1.00 93.19 94 GLN A O 1
ATOM 750 N N . PHE A 1 95 ? 2.139 -5.907 -25.270 1.00 91.19 95 PHE A N 1
ATOM 751 C CA . PHE A 1 95 ? 2.537 -6.929 -24.302 1.00 91.19 95 PHE A CA 1
ATOM 752 C C . PHE A 1 95 ? 2.131 -6.574 -22.872 1.00 91.19 95 PHE A C 1
ATOM 754 O O . PHE A 1 95 ? 1.827 -7.472 -22.095 1.00 91.19 95 PHE A O 1
ATOM 761 N N . THR A 1 96 ? 2.069 -5.287 -22.518 1.00 90.88 96 THR A N 1
ATOM 762 C CA . THR A 1 96 ? 1.525 -4.865 -21.219 1.00 90.88 96 THR A CA 1
ATOM 763 C C . THR A 1 96 ? 0.026 -5.138 -21.155 1.00 90.88 96 THR A C 1
ATOM 765 O O . THR A 1 96 ? -0.450 -5.700 -20.172 1.00 90.88 96 THR A O 1
ATOM 768 N N . ARG A 1 97 ? -0.729 -4.805 -22.209 1.00 93.69 97 ARG A N 1
ATOM 769 C CA . ARG A 1 97 ? -2.165 -5.102 -22.260 1.00 93.69 97 ARG A CA 1
ATOM 770 C C . ARG A 1 97 ? -2.426 -6.600 -22.158 1.00 93.69 97 ARG A C 1
ATOM 772 O O . ARG A 1 97 ? -3.271 -6.985 -21.366 1.00 93.69 97 ARG A O 1
ATOM 779 N N . GLU A 1 98 ? -1.670 -7.425 -22.875 1.00 94.19 98 GLU A N 1
ATOM 780 C CA . GLU A 1 98 ? -1.796 -8.885 -22.820 1.00 94.19 98 GLU A CA 1
ATOM 781 C C . GLU A 1 98 ? -1.408 -9.454 -21.443 1.00 94.19 98 GLU A C 1
ATOM 783 O O . GLU A 1 98 ? -2.145 -10.259 -20.877 1.00 94.19 98 GLU A O 1
ATOM 788 N N . ALA A 1 99 ? -0.289 -9.006 -20.862 1.00 93.44 99 ALA A N 1
ATOM 789 C CA . ALA A 1 99 ? 0.190 -9.490 -19.564 1.00 93.44 99 ALA A CA 1
ATOM 790 C C . ALA A 1 99 ? -0.792 -9.197 -18.420 1.00 93.44 99 ALA A C 1
ATOM 792 O O . ALA A 1 99 ? -0.938 -10.010 -17.509 1.00 93.44 99 ALA A O 1
ATOM 793 N N . PHE A 1 100 ? -1.473 -8.050 -18.479 1.00 94.06 100 PHE A N 1
ATOM 794 C CA . PHE A 1 100 ? -2.499 -7.652 -17.513 1.00 94.06 100 PHE A CA 1
ATOM 795 C C . PHE A 1 100 ? -3.928 -8.002 -17.964 1.00 94.06 100 PHE A C 1
ATOM 797 O O . PHE A 1 100 ? -4.882 -7.597 -17.305 1.00 94.06 100 PHE A O 1
ATOM 804 N N . ALA A 1 101 ? -4.089 -8.741 -19.071 1.00 94.19 101 ALA A N 1
ATOM 805 C CA . ALA A 1 101 ? -5.379 -9.103 -19.667 1.00 94.19 101 ALA A CA 1
ATOM 806 C C . ALA A 1 101 ? -6.324 -7.907 -19.941 1.00 94.19 101 ALA A C 1
ATOM 808 O O . ALA A 1 101 ? -7.549 -8.043 -19.938 1.00 94.19 101 ALA A O 1
ATOM 809 N N . LEU A 1 102 ? -5.763 -6.722 -20.202 1.00 92.62 102 LEU A N 1
ATOM 810 C CA . LEU A 1 102 ? -6.491 -5.481 -20.506 1.00 92.62 102 LEU A CA 1
ATOM 811 C C . LEU A 1 102 ? -7.074 -5.465 -21.928 1.00 92.62 102 LEU A C 1
ATOM 813 O O . LEU A 1 102 ? -7.807 -4.555 -22.307 1.00 92.62 102 LEU A O 1
ATOM 817 N N . ASP A 1 103 ? -6.714 -6.443 -22.753 1.00 90.25 103 ASP A N 1
ATOM 818 C CA . ASP A 1 103 ? -7.333 -6.742 -24.045 1.00 90.25 103 ASP A CA 1
ATOM 819 C C . ASP A 1 103 ? -8.694 -7.445 -23.907 1.00 90.25 103 ASP A C 1
ATOM 821 O O . ASP A 1 103 ? -9.442 -7.509 -24.879 1.00 90.25 103 ASP A O 1
ATOM 825 N N . ARG A 1 104 ? -9.031 -7.942 -22.709 1.00 91.31 104 ARG A N 1
ATOM 826 C CA . ARG A 1 104 ? -10.250 -8.724 -22.429 1.00 91.31 104 ARG A CA 1
ATOM 827 C C . ARG A 1 104 ? -11.252 -7.994 -21.538 1.00 91.31 104 ARG A C 1
ATOM 829 O O . ARG A 1 104 ? -12.175 -8.614 -21.020 1.00 91.31 104 ARG A O 1
ATOM 836 N N . VAL A 1 105 ? -11.041 -6.702 -21.312 1.00 90.44 105 VAL A N 1
ATOM 837 C CA . VAL A 1 105 ? -11.918 -5.887 -20.470 1.00 90.44 105 VAL A CA 1
ATOM 838 C C . VAL A 1 105 ? -13.135 -5.465 -21.284 1.00 90.44 105 VAL A C 1
ATOM 840 O O . VAL A 1 105 ? -13.001 -4.887 -22.361 1.00 90.44 105 VAL A O 1
ATOM 843 N N . GLU A 1 106 ? -14.323 -5.744 -20.755 1.00 90.19 106 GLU A N 1
ATOM 844 C CA . GLU A 1 106 ? -15.573 -5.212 -21.288 1.00 90.19 106 GLU A CA 1
ATOM 845 C C . GLU A 1 106 ? -15.786 -3.796 -20.748 1.00 90.19 106 GLU A C 1
ATOM 847 O O . GLU A 1 106 ? -16.009 -3.593 -19.554 1.00 90.19 106 GLU A O 1
ATOM 852 N N . GLU A 1 107 ? -15.699 -2.800 -21.627 1.00 88.62 107 GLU A N 1
ATOM 853 C CA . GLU A 1 107 ? -16.039 -1.424 -21.274 1.00 88.62 107 GLU A CA 1
ATOM 854 C C . GLU A 1 107 ? -17.562 -1.274 -21.223 1.00 88.62 107 GLU A C 1
ATOM 856 O O . GLU A 1 107 ? -18.253 -1.451 -22.228 1.00 88.62 107 GLU A O 1
ATOM 861 N N . GLN A 1 108 ? -18.089 -0.930 -20.048 1.00 88.75 108 GLN A N 1
ATOM 862 C CA . GLN A 1 108 ? -19.501 -0.614 -19.872 1.00 88.75 108 GLN A CA 1
ATOM 863 C C . GLN A 1 108 ? -19.657 0.884 -19.591 1.00 88.75 108 GLN A C 1
ATOM 865 O O . GLN A 1 108 ? -19.047 1.393 -18.645 1.00 88.75 108 GLN A O 1
ATOM 870 N N . PRO A 1 109 ? -20.450 1.618 -20.390 1.00 84.50 109 PRO A N 1
ATOM 871 C CA . PRO A 1 109 ? -20.745 3.008 -20.088 1.00 84.50 109 PRO A CA 1
ATOM 872 C C . PRO A 1 109 ? -21.541 3.081 -18.781 1.00 84.50 109 PRO A C 1
ATOM 874 O O . PRO A 1 109 ? -22.618 2.500 -18.677 1.00 84.50 109 PRO A O 1
ATOM 877 N N . PHE A 1 110 ? -21.010 3.805 -17.794 1.00 82.50 110 PHE A N 1
ATOM 878 C CA . PHE A 1 110 ? -21.688 4.089 -16.530 1.00 82.50 110 PHE A CA 1
ATOM 879 C C . PHE A 1 110 ? -22.311 5.493 -16.607 1.00 82.50 110 PHE A C 1
ATOM 881 O O . PHE A 1 110 ? -21.582 6.484 -16.483 1.00 82.50 110 PHE A O 1
ATOM 888 N N . PRO A 1 111 ? -23.617 5.622 -16.907 1.00 81.62 111 PRO A N 1
ATOM 889 C CA . PRO A 1 111 ? -24.269 6.923 -16.939 1.00 81.62 111 PRO A CA 1
ATOM 890 C C . PRO A 1 111 ? -24.310 7.520 -15.528 1.00 81.62 111 PRO A C 1
ATOM 892 O O . PRO A 1 111 ? -24.473 6.805 -14.545 1.00 81.62 111 PRO A O 1
ATOM 895 N N . ALA A 1 112 ? -24.169 8.841 -15.424 1.00 72.81 112 ALA A N 1
ATOM 896 C CA . ALA A 1 112 ? -24.412 9.533 -14.165 1.00 72.81 112 ALA A CA 1
ATOM 897 C C . ALA A 1 112 ? -25.906 9.412 -13.827 1.00 72.81 112 ALA A C 1
ATOM 899 O O . ALA A 1 112 ? -26.741 9.980 -14.532 1.00 72.81 112 ALA A O 1
ATOM 900 N N . GLU A 1 113 ? -26.235 8.627 -12.803 1.00 73.25 113 GLU A N 1
ATOM 901 C CA . GLU A 1 113 ? -27.614 8.432 -12.354 1.00 73.25 113 GLU A CA 1
ATOM 902 C C . GLU A 1 113 ? -28.173 9.699 -11.690 1.00 73.25 113 GLU A C 1
ATOM 904 O O . GLU A 1 113 ? -27.444 10.500 -11.095 1.00 73.25 113 GLU A O 1
ATOM 909 N N . GLU A 1 114 ? -29.489 9.886 -11.811 1.00 80.31 114 GLU A N 1
ATOM 910 C CA . GLU A 1 114 ? -30.220 10.898 -11.050 1.00 80.31 114 GLU A CA 1
ATOM 911 C C . GLU A 1 114 ? -30.172 10.566 -9.549 1.00 80.31 114 GLU A C 1
ATOM 913 O O . GLU A 1 114 ? -29.984 9.415 -9.153 1.00 80.31 114 GLU A O 1
ATOM 918 N N . ALA A 1 115 ? -30.318 11.579 -8.690 1.00 84.69 115 ALA A N 1
ATOM 919 C CA . ALA A 1 115 ? -30.326 11.358 -7.247 1.00 84.69 115 ALA A CA 1
ATOM 920 C C . ALA A 1 115 ? -31.448 10.371 -6.847 1.00 84.69 115 ALA A C 1
ATOM 922 O O . ALA A 1 115 ? -32.548 10.459 -7.400 1.00 84.69 115 ALA A O 1
ATOM 923 N N . PRO A 1 116 ? -31.205 9.467 -5.877 1.00 85.88 116 PRO A N 1
ATOM 924 C CA . PRO A 1 116 ? -32.170 8.439 -5.499 1.00 85.88 116 PRO A CA 1
ATOM 925 C C . PRO A 1 116 ? -33.473 9.049 -4.974 1.00 85.88 116 PRO A C 1
ATOM 927 O O . PRO A 1 116 ? -33.465 10.047 -4.245 1.00 85.88 116 PRO A O 1
ATOM 930 N N . SER A 1 117 ? -34.605 8.429 -5.315 1.00 90.69 117 SER A N 1
ATOM 931 C CA . SER A 1 117 ? -35.908 8.820 -4.780 1.00 90.69 117 SER A CA 1
ATOM 932 C C . SER A 1 117 ? -36.066 8.370 -3.322 1.00 90.69 117 SER A C 1
ATOM 934 O O . SER A 1 117 ? -35.363 7.485 -2.833 1.00 90.69 117 SER A O 1
ATOM 936 N N . LEU A 1 118 ? -37.046 8.934 -2.607 1.00 89.81 118 LEU A N 1
ATOM 937 C CA . LEU A 1 118 ? -37.368 8.487 -1.244 1.00 89.81 118 LEU A CA 1
ATOM 938 C C . LEU A 1 118 ? -37.773 7.006 -1.190 1.00 89.81 118 LEU A C 1
ATOM 940 O O . LEU A 1 118 ? -37.524 6.337 -0.189 1.00 89.81 118 LEU A O 1
ATOM 944 N N . GLN A 1 119 ? -38.389 6.494 -2.259 1.00 91.50 119 GLN A N 1
ATOM 945 C CA . GLN A 1 119 ? -38.774 5.090 -2.346 1.00 91.50 119 GLN A CA 1
ATOM 946 C C . GLN A 1 119 ? -37.547 4.186 -2.509 1.00 91.50 119 GLN A C 1
ATOM 948 O O . GLN A 1 119 ? -37.496 3.136 -1.872 1.00 91.50 119 GLN A O 1
ATOM 953 N N . ASP A 1 120 ? -36.539 4.622 -3.270 1.00 90.19 120 ASP A N 1
ATOM 954 C CA . ASP A 1 120 ? -35.277 3.888 -3.419 1.00 90.19 120 ASP A CA 1
ATOM 955 C C . ASP A 1 120 ? -34.536 3.803 -2.083 1.00 90.19 120 ASP A C 1
ATOM 957 O O . ASP A 1 120 ? -34.067 2.735 -1.701 1.00 90.19 120 ASP A O 1
ATOM 961 N N . VAL A 1 121 ? -34.494 4.902 -1.322 1.00 90.38 121 VAL A N 1
ATOM 962 C CA . VAL A 1 121 ? -33.899 4.928 0.024 1.00 90.38 121 VAL A CA 1
ATOM 963 C C . VAL A 1 121 ? -34.617 3.951 0.961 1.00 90.38 121 VAL A C 1
ATOM 965 O O . VAL A 1 121 ? -33.959 3.161 1.635 1.00 90.38 121 VAL A O 1
ATOM 968 N N . ALA A 1 122 ? -35.954 3.953 0.964 1.00 91.12 122 ALA A N 1
ATOM 969 C CA . ALA A 1 122 ? -36.754 3.067 1.813 1.00 91.12 122 ALA A CA 1
ATOM 970 C C . ALA A 1 122 ? -36.626 1.579 1.439 1.00 91.12 122 ALA A C 1
ATOM 972 O O . ALA A 1 122 ? -36.759 0.714 2.297 1.00 91.12 122 ALA A O 1
ATOM 973 N N . GLN A 1 123 ? -36.369 1.258 0.169 1.00 93.75 123 GLN A N 1
ATOM 974 C CA . GLN A 1 123 ? -36.173 -0.125 -0.282 1.00 93.75 123 GLN A CA 1
ATOM 975 C C . GLN A 1 123 ? -34.748 -0.644 -0.050 1.00 93.75 123 GLN A C 1
ATOM 977 O O . GLN A 1 123 ? -34.520 -1.850 -0.125 1.00 93.75 123 GLN A O 1
ATOM 982 N N . ASN A 1 124 ? -33.794 0.244 0.242 1.00 91.31 124 ASN A N 1
ATOM 983 C CA . ASN A 1 124 ? -32.372 -0.078 0.352 1.00 91.31 124 ASN A CA 1
ATOM 984 C C . ASN A 1 124 ? -31.812 0.192 1.758 1.00 91.31 124 ASN A C 1
ATOM 986 O O . ASN A 1 124 ? -30.686 0.670 1.896 1.00 91.31 124 ASN A O 1
ATOM 990 N N . GLU A 1 125 ? -32.562 -0.155 2.809 1.00 89.50 125 GLU A N 1
ATOM 991 C CA . GLU A 1 125 ? -32.149 0.054 4.208 1.00 89.50 125 GLU A CA 1
ATOM 992 C C . GLU A 1 125 ? -30.765 -0.532 4.517 1.00 89.50 125 GLU A C 1
ATOM 994 O O . GLU A 1 125 ? -29.957 0.128 5.162 1.00 89.50 125 GLU A O 1
ATOM 999 N N . VAL A 1 126 ? -30.435 -1.717 3.988 1.00 90.44 126 VAL A N 1
ATOM 1000 C CA . VAL A 1 126 ? -29.104 -2.326 4.172 1.00 90.44 126 VAL A CA 1
ATOM 1001 C C . VAL A 1 126 ? -28.001 -1.423 3.621 1.00 90.44 126 VAL A C 1
ATOM 1003 O O . VAL A 1 126 ? -26.962 -1.276 4.255 1.00 90.44 126 VAL A O 1
ATOM 1006 N N . THR A 1 127 ? -28.205 -0.788 2.467 1.00 91.06 127 THR A N 1
ATOM 1007 C CA . THR A 1 127 ? -27.226 0.149 1.905 1.00 91.06 127 THR A CA 1
ATOM 1008 C C . THR A 1 127 ? -27.118 1.390 2.781 1.00 91.06 127 THR A C 1
ATOM 1010 O O . THR A 1 127 ? -26.010 1.771 3.147 1.00 91.06 127 THR A O 1
ATOM 1013 N N . ILE A 1 128 ? -28.254 1.981 3.168 1.00 90.81 128 ILE A N 1
ATOM 1014 C CA . ILE A 1 128 ? -28.314 3.196 3.995 1.00 90.81 128 ILE A CA 1
ATOM 1015 C C . ILE A 1 128 ? -27.637 2.986 5.356 1.00 90.81 128 ILE A C 1
ATOM 1017 O O . ILE A 1 128 ? -26.805 3.796 5.767 1.00 90.81 128 ILE A O 1
ATOM 1021 N N . ASN A 1 129 ? -27.905 1.855 6.007 1.00 90.50 129 ASN A N 1
ATOM 1022 C CA . ASN A 1 129 ? -27.326 1.471 7.297 1.00 90.50 129 ASN A CA 1
ATOM 1023 C C . ASN A 1 129 ? -25.826 1.142 7.220 1.00 90.50 129 ASN A C 1
ATOM 1025 O O . ASN A 1 129 ? -25.196 0.895 8.245 1.00 90.50 129 ASN A O 1
ATOM 1029 N N . ASN A 1 130 ? -25.244 1.140 6.018 1.00 94.44 130 ASN A N 1
ATOM 1030 C CA . ASN A 1 130 ? -23.839 0.838 5.768 1.00 94.44 130 ASN A CA 1
ATOM 1031 C C . ASN A 1 130 ? -23.120 1.933 4.967 1.00 94.44 130 ASN A C 1
ATOM 1033 O O . ASN A 1 130 ? -21.976 1.736 4.542 1.00 94.44 130 ASN A O 1
ATOM 1037 N N . ILE A 1 131 ? -23.749 3.103 4.782 1.00 93.56 131 ILE A N 1
ATOM 1038 C CA . ILE A 1 131 ? -23.083 4.262 4.183 1.00 93.56 131 ILE A CA 1
ATOM 1039 C C . ILE A 1 131 ? -21.949 4.690 5.108 1.00 93.56 131 ILE A C 1
ATOM 1041 O O . ILE A 1 131 ? -22.162 5.157 6.224 1.00 93.56 131 ILE A O 1
ATOM 1045 N N . ARG A 1 132 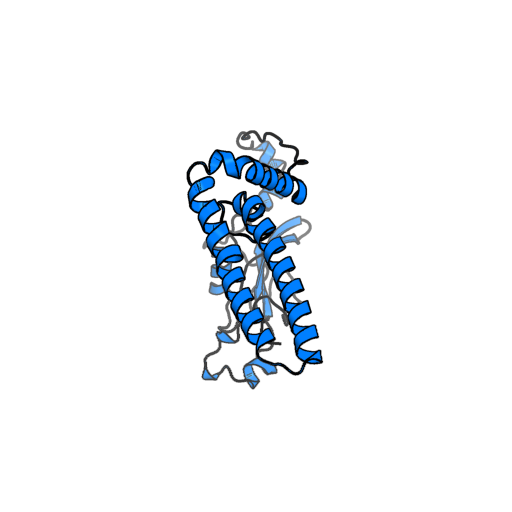? -20.718 4.545 4.624 1.00 95.00 132 ARG A N 1
ATOM 1046 C CA . ARG A 1 132 ? -19.535 4.913 5.390 1.00 95.00 132 ARG A CA 1
ATOM 1047 C C . ARG A 1 132 ? -19.418 6.432 5.493 1.00 95.00 132 ARG A C 1
ATOM 1049 O O . ARG A 1 132 ? -19.124 7.099 4.504 1.00 95.00 132 ARG A O 1
ATOM 1056 N N . LEU A 1 133 ? -19.591 6.942 6.708 1.00 94.12 133 LEU A N 1
ATOM 1057 C CA . LEU A 1 133 ? -19.368 8.341 7.068 1.00 94.12 133 LEU A CA 1
ATOM 1058 C C . LEU A 1 133 ? -17.927 8.586 7.542 1.00 94.12 133 LEU A C 1
ATOM 1060 O O . LEU A 1 133 ? -17.403 9.683 7.364 1.00 94.12 133 LEU A O 1
ATOM 1064 N N . TRP A 1 134 ? -17.268 7.566 8.099 1.00 95.50 134 TRP A N 1
ATOM 1065 C CA . TRP A 1 134 ? -15.887 7.653 8.584 1.00 95.50 134 TRP A CA 1
ATOM 1066 C C . TRP A 1 134 ? -14.832 7.376 7.496 1.00 95.50 134 TRP A C 1
ATOM 1068 O O . TRP A 1 134 ? -14.951 6.436 6.714 1.00 95.50 134 TRP A O 1
ATOM 1078 N N . ASP A 1 135 ? -13.745 8.155 7.474 1.00 95.69 135 ASP A N 1
ATOM 1079 C CA . ASP A 1 135 ? -12.514 7.823 6.731 1.00 95.69 135 ASP A CA 1
ATOM 1080 C C . ASP A 1 135 ? -11.512 7.160 7.687 1.00 95.69 135 ASP A C 1
ATOM 1082 O O . ASP A 1 135 ? -11.411 7.543 8.855 1.00 95.69 135 ASP A O 1
ATOM 1086 N N . SER A 1 136 ? -10.751 6.178 7.200 1.00 95.38 136 SER A N 1
ATOM 1087 C CA . SER A 1 136 ? -9.835 5.392 8.039 1.00 95.38 136 SER A CA 1
ATOM 1088 C C . SER A 1 136 ? -8.722 6.230 8.659 1.00 95.38 136 SER A C 1
ATOM 1090 O O . SER A 1 136 ? -8.329 5.984 9.798 1.00 95.38 136 SER A O 1
ATOM 1092 N N . ARG A 1 137 ? -8.226 7.254 7.954 1.00 94.88 137 ARG A N 1
ATOM 1093 C CA . ARG A 1 137 ? -7.104 8.079 8.425 1.00 94.88 137 ARG A CA 1
ATOM 1094 C C . ARG A 1 137 ? -7.471 8.946 9.634 1.00 94.88 137 ARG A C 1
ATOM 1096 O O . ARG A 1 137 ? -6.786 8.810 10.645 1.00 94.88 137 ARG A O 1
ATOM 1103 N N . PRO A 1 138 ? -8.514 9.801 9.592 1.00 95.06 138 PRO A N 1
ATOM 1104 C CA . PRO A 1 138 ? -8.909 10.573 10.763 1.00 95.06 138 PRO A CA 1
ATOM 1105 C C . PRO A 1 138 ? -9.445 9.674 11.880 1.00 95.06 138 PRO A C 1
ATOM 1107 O O . PRO A 1 138 ? -9.160 9.943 13.042 1.00 95.06 138 PRO A O 1
ATOM 1110 N N . LEU A 1 139 ? -10.146 8.578 11.555 1.00 96.12 139 LEU A N 1
ATOM 1111 C CA . LEU A 1 139 ? -10.652 7.653 12.571 1.00 96.12 139 LEU A CA 1
ATOM 1112 C C . LEU A 1 139 ? -9.516 6.988 13.358 1.00 96.12 139 LEU A C 1
ATOM 1114 O O . LEU A 1 139 ? -9.613 6.871 14.577 1.00 96.12 139 LEU A O 1
ATOM 1118 N N . LYS A 1 140 ? -8.409 6.631 12.695 1.00 96.38 140 LYS A N 1
ATOM 1119 C CA . LYS A 1 140 ? -7.195 6.139 13.361 1.00 96.38 140 LYS A CA 1
ATOM 1120 C C . LYS A 1 140 ? -6.667 7.143 14.383 1.00 96.38 140 LYS A C 1
ATOM 1122 O O . LYS A 1 140 ? -6.340 6.769 15.509 1.00 96.38 140 LYS A O 1
ATOM 1127 N N . ASP A 1 141 ? -6.572 8.414 14.004 1.00 95.56 141 ASP A N 1
ATOM 1128 C CA . ASP A 1 141 ? -6.087 9.463 14.903 1.00 95.56 141 ASP A CA 1
ATOM 1129 C C . ASP A 1 141 ? -7.058 9.658 16.077 1.00 95.56 141 ASP A C 1
ATOM 1131 O O . ASP A 1 141 ? -6.627 9.794 17.223 1.00 95.56 141 ASP A O 1
ATOM 1135 N N . THR A 1 142 ? -8.369 9.569 15.827 1.00 95.75 142 THR A N 1
ATOM 1136 C CA . THR A 1 142 ? -9.396 9.585 16.874 1.00 95.75 142 THR A CA 1
ATOM 1137 C C . THR A 1 142 ? -9.273 8.391 17.817 1.00 95.75 142 THR A C 1
ATOM 1139 O O . THR A 1 142 ? -9.282 8.592 19.029 1.00 95.75 142 THR A O 1
ATOM 1142 N N . TYR A 1 143 ? -9.089 7.168 17.316 1.00 96.44 143 TYR A N 1
ATOM 1143 C CA . TYR A 1 143 ? -8.837 5.986 18.145 1.00 96.44 143 TYR A CA 1
ATOM 1144 C C . TYR A 1 143 ? -7.568 6.159 18.984 1.00 96.44 143 TYR A C 1
ATOM 1146 O O . TYR A 1 143 ? -7.583 5.942 20.195 1.00 96.44 143 TYR A O 1
ATOM 1154 N N . ASN A 1 144 ? -6.483 6.648 18.388 1.00 94.56 144 ASN A N 1
ATOM 1155 C CA . ASN A 1 144 ? -5.264 6.961 19.128 1.00 94.56 144 ASN A CA 1
ATOM 1156 C C . ASN A 1 144 ? -5.427 8.111 20.120 1.00 94.56 144 ASN A C 1
ATOM 1158 O O . ASN A 1 144 ? -4.621 8.222 21.035 1.00 94.56 144 ASN A O 1
ATOM 1162 N N . HIS A 1 145 ? -6.445 8.954 19.998 1.00 92.56 145 HIS A N 1
ATOM 1163 C CA . HIS A 1 145 ? -6.729 9.984 20.989 1.00 92.56 145 HIS A CA 1
ATOM 1164 C C . HIS A 1 145 ? -7.600 9.458 22.136 1.00 92.56 145 HIS A C 1
ATOM 1166 O O . HIS A 1 145 ? -7.287 9.672 23.304 1.00 92.56 145 HIS A O 1
ATOM 1172 N N . VAL A 1 146 ? -8.684 8.755 21.807 1.00 93.62 146 VAL A N 1
ATOM 1173 C CA . VAL A 1 146 ? -9.729 8.375 22.770 1.00 93.62 146 VAL A CA 1
ATOM 1174 C C . VAL A 1 146 ? -9.540 6.978 23.364 1.00 93.62 146 VAL A C 1
ATOM 1176 O O . VAL A 1 146 ? -10.193 6.644 24.348 1.00 93.62 146 VAL A O 1
ATOM 1179 N N . GLN A 1 147 ? -8.673 6.146 22.774 1.00 93.12 147 GLN A N 1
ATOM 1180 C CA . GLN A 1 147 ? -8.510 4.726 23.116 1.00 93.12 147 GLN A CA 1
ATOM 1181 C C . GLN A 1 147 ? -7.047 4.294 23.338 1.00 93.12 147 GLN A C 1
ATOM 1183 O O . GLN A 1 147 ? -6.792 3.121 23.637 1.00 93.12 147 GLN A O 1
ATOM 1188 N N . SER A 1 148 ? -6.081 5.220 23.280 1.00 78.25 148 SER A N 1
ATOM 1189 C CA . SER A 1 148 ? -4.676 4.982 23.660 1.00 78.25 148 SER A CA 1
ATOM 1190 C C . SER A 1 148 ? -4.478 5.104 25.180 1.00 78.25 148 SER A C 1
ATOM 1192 O O . SER A 1 148 ? -3.754 5.938 25.716 1.00 78.25 148 SER A O 1
ATOM 1194 N N . ILE A 1 149 ? -5.137 4.227 25.935 1.00 85.25 149 ILE A N 1
ATOM 1195 C CA . ILE A 1 149 ? -5.130 4.241 27.412 1.00 85.25 149 ILE A CA 1
ATOM 1196 C C . ILE A 1 149 ? -3.710 4.086 28.013 1.00 85.25 149 ILE A C 1
ATOM 1198 O O . ILE A 1 149 ? -3.482 4.365 29.198 1.00 85.25 149 ILE A O 1
ATOM 1202 N N . ARG A 1 150 ? -2.735 3.626 27.216 1.00 86.88 150 ARG A N 1
ATOM 1203 C CA . ARG A 1 150 ? -1.319 3.477 27.578 1.00 86.88 150 ARG A CA 1
ATOM 1204 C C . ARG A 1 150 ? -0.428 3.966 26.435 1.00 86.88 150 ARG A C 1
ATOM 1206 O O . ARG A 1 150 ? -0.701 3.676 25.280 1.00 86.88 150 ARG A O 1
ATOM 1213 N N . LEU A 1 151 ? 0.690 4.611 26.777 1.00 85.81 151 LEU A N 1
ATOM 1214 C CA . LEU A 1 151 ? 1.628 5.207 25.809 1.00 85.81 151 LEU A CA 1
ATOM 1215 C C . LEU A 1 151 ? 2.304 4.194 24.871 1.00 85.81 151 LEU A C 1
ATOM 1217 O O . LEU A 1 151 ? 2.721 4.555 23.776 1.00 85.81 151 LEU A O 1
ATOM 1221 N N . TYR A 1 152 ? 2.439 2.944 25.310 1.00 88.94 152 TYR A N 1
ATOM 1222 C CA . TYR A 1 152 ? 3.053 1.866 24.533 1.00 88.94 152 TYR A CA 1
ATOM 1223 C C . TYR A 1 152 ? 2.060 1.131 23.629 1.00 88.94 152 TYR A C 1
ATOM 1225 O O . TYR A 1 152 ? 2.472 0.226 22.914 1.00 88.94 152 TYR A O 1
ATOM 1233 N N . TYR A 1 153 ? 0.780 1.504 23.651 1.00 92.69 153 TYR A N 1
ATOM 1234 C CA . TYR A 1 153 ? -0.204 0.999 22.705 1.00 92.69 153 TYR A CA 1
ATOM 1235 C C . TYR A 1 153 ? -0.525 2.043 21.642 1.00 92.69 153 TYR A C 1
ATOM 1237 O O . TYR A 1 153 ? -0.526 3.248 21.902 1.00 92.69 153 TYR A O 1
ATOM 1245 N N . ASP A 1 154 ? -0.774 1.561 20.433 1.00 92.69 154 ASP A N 1
ATOM 1246 C CA . ASP A 1 154 ? -1.085 2.374 19.267 1.00 92.69 154 ASP A CA 1
ATOM 1247 C C . ASP A 1 154 ? -2.003 1.605 18.323 1.00 92.69 154 ASP A C 1
ATOM 1249 O O . ASP A 1 154 ? -1.901 0.385 18.211 1.00 92.69 154 ASP A O 1
ATOM 1253 N N . PHE A 1 155 ? -2.849 2.332 17.608 1.00 94.81 155 PHE A N 1
ATOM 1254 C CA . PHE A 1 155 ? -3.590 1.829 16.458 1.00 94.81 155 PHE A CA 1
ATOM 1255 C C . PHE A 1 155 ? -2.813 2.208 15.197 1.00 94.81 155 PHE A C 1
ATOM 1257 O O . PHE A 1 155 ? -2.617 3.400 14.922 1.00 94.81 155 PHE A O 1
ATOM 1264 N N . HIS A 1 156 ? -2.289 1.214 14.478 1.00 93.50 156 HIS A N 1
ATOM 1265 C CA . HIS A 1 156 ? -1.421 1.461 13.324 1.00 93.50 156 HIS A CA 1
ATOM 1266 C C . HIS A 1 156 ? -2.206 1.948 12.102 1.00 93.50 156 HIS A C 1
ATOM 1268 O O . HIS A 1 156 ? -1.789 2.902 11.432 1.00 93.50 156 HIS A O 1
ATOM 1274 N N . ASP A 1 157 ? -3.358 1.334 11.882 1.00 94.75 157 ASP A N 1
ATOM 1275 C CA . ASP A 1 157 ? -4.268 1.516 10.765 1.00 94.75 157 ASP A CA 1
ATOM 1276 C C . ASP A 1 157 ? -5.725 1.331 11.230 1.00 94.75 157 ASP A C 1
ATOM 1278 O O . ASP A 1 157 ? -5.988 1.162 12.419 1.00 94.75 157 ASP A O 1
ATOM 1282 N N . VAL A 1 158 ? -6.692 1.462 10.323 1.00 97.12 158 VAL A N 1
ATOM 1283 C CA . VAL A 1 158 ? -8.101 1.147 10.596 1.00 97.12 158 VAL A CA 1
ATOM 1284 C C . VAL A 1 158 ? -8.683 0.506 9.349 1.00 97.12 158 VAL A C 1
ATOM 1286 O O . VAL A 1 158 ? -8.755 1.146 8.294 1.00 97.12 158 VAL A O 1
ATOM 1289 N N . ASP A 1 159 ? -9.174 -0.713 9.510 1.00 96.31 159 ASP A N 1
ATOM 1290 C CA . ASP A 1 159 ? -9.766 -1.497 8.441 1.00 96.31 159 ASP A CA 1
ATOM 1291 C C . ASP A 1 159 ? -11.278 -1.354 8.401 1.00 96.31 159 ASP A C 1
ATOM 1293 O O . ASP A 1 159 ? -11.934 -1.091 9.408 1.00 96.31 159 ASP A O 1
ATOM 1297 N N . THR A 1 160 ? -11.841 -1.525 7.204 1.00 96.50 160 THR A N 1
ATOM 1298 C CA . THR A 1 160 ? -13.289 -1.613 6.996 1.00 96.50 160 THR A CA 1
ATOM 1299 C C . THR A 1 160 ? -13.664 -3.063 6.745 1.00 96.50 160 THR A C 1
ATOM 1301 O O . THR A 1 160 ? -13.183 -3.659 5.784 1.00 96.50 160 THR A O 1
ATOM 1304 N N . ASP A 1 161 ? -14.574 -3.594 7.552 1.00 95.44 161 ASP A N 1
ATOM 1305 C CA . ASP A 1 161 ? -15.026 -4.981 7.454 1.00 95.44 161 ASP A CA 1
ATOM 1306 C C . ASP A 1 161 ? -16.541 -5.084 7.700 1.00 95.44 161 ASP A C 1
ATOM 1308 O O . ASP A 1 161 ? -17.204 -4.081 7.983 1.00 95.44 161 ASP A O 1
ATOM 1312 N N . ARG A 1 162 ? -17.127 -6.270 7.523 1.00 94.38 162 ARG A N 1
ATOM 1313 C CA . ARG A 1 162 ? -18.574 -6.503 7.598 1.00 94.38 162 ARG A CA 1
ATOM 1314 C C . ARG A 1 162 ? -18.898 -7.726 8.441 1.00 94.38 162 ARG A C 1
ATOM 1316 O O . ARG A 1 162 ? -18.419 -8.822 8.169 1.00 94.38 162 ARG A O 1
ATOM 1323 N N . TYR A 1 163 ? -19.795 -7.542 9.402 1.00 93.56 163 TYR A N 1
ATOM 1324 C CA . TYR A 1 163 ? -20.232 -8.575 10.336 1.00 93.56 163 TYR A CA 1
ATOM 1325 C C . TYR A 1 163 ? -21.756 -8.606 10.451 1.00 93.56 163 TYR A C 1
ATOM 1327 O O . TYR A 1 163 ? -22.449 -7.670 10.054 1.00 93.56 163 TYR A O 1
ATOM 1335 N N . ILE A 1 164 ? -22.277 -9.701 11.005 1.00 92.81 164 ILE A N 1
ATOM 1336 C CA . ILE A 1 164 ? -23.670 -9.777 11.448 1.00 92.81 164 ILE A CA 1
ATOM 1337 C C . ILE A 1 164 ? -23.717 -9.326 12.909 1.00 92.81 164 ILE A C 1
ATOM 1339 O O . ILE A 1 164 ? -23.120 -9.976 13.766 1.00 92.81 164 ILE A O 1
ATOM 1343 N N . ILE A 1 165 ? -24.411 -8.225 13.179 1.00 91.50 165 ILE A N 1
ATOM 1344 C CA . ILE A 1 165 ? -24.553 -7.613 14.506 1.00 91.50 165 ILE A CA 1
ATOM 1345 C C . ILE A 1 165 ? -26.049 -7.511 14.787 1.00 91.50 165 ILE A C 1
ATOM 1347 O O . ILE A 1 165 ? -26.782 -6.977 13.961 1.00 91.50 165 ILE A O 1
ATOM 1351 N N . ASP A 1 166 ? -26.513 -8.107 15.887 1.00 89.75 166 ASP A N 1
ATOM 1352 C CA . ASP A 1 166 ? -27.941 -8.185 16.247 1.00 89.75 166 ASP A CA 1
ATOM 1353 C C . ASP A 1 166 ? -28.856 -8.737 15.133 1.00 89.75 166 ASP A C 1
ATOM 1355 O O . ASP A 1 166 ? -30.032 -8.404 15.028 1.00 89.75 166 ASP A O 1
ATOM 1359 N N . GLY A 1 167 ? -28.315 -9.627 14.292 1.00 90.88 167 GLY A N 1
ATOM 1360 C CA . GLY A 1 167 ? -29.032 -10.225 13.160 1.00 90.88 167 GLY A CA 1
ATOM 1361 C C . GLY A 1 167 ? -29.022 -9.385 11.879 1.00 90.88 167 GLY A C 1
ATOM 1362 O O . GLY A 1 167 ? -29.516 -9.854 10.854 1.00 90.88 167 GLY A O 1
ATOM 1363 N N . GLU A 1 168 ? -28.413 -8.199 11.896 1.00 91.69 168 GLU A N 1
ATOM 1364 C CA . GLU A 1 168 ? -28.299 -7.310 10.741 1.00 91.69 168 GLU A CA 1
ATOM 1365 C C . GLU A 1 168 ? -26.889 -7.301 10.150 1.00 91.69 168 GLU A C 1
ATOM 1367 O O . GLU A 1 168 ? -25.886 -7.393 10.857 1.00 91.69 168 GLU A O 1
ATOM 1372 N N . TYR A 1 169 ? -26.797 -7.151 8.828 1.00 93.94 169 TYR A N 1
ATOM 1373 C CA . TYR A 1 169 ? -25.517 -7.002 8.143 1.00 93.94 169 TYR A CA 1
ATOM 1374 C C . TYR A 1 169 ? -24.991 -5.576 8.300 1.00 93.94 169 TYR A C 1
ATOM 1376 O O . TYR A 1 169 ? -25.555 -4.630 7.744 1.00 93.94 169 TYR A O 1
ATOM 1384 N N . ARG A 1 170 ? -23.904 -5.428 9.060 1.00 94.69 170 ARG A N 1
ATOM 1385 C CA . ARG A 1 170 ? -23.324 -4.140 9.439 1.00 94.69 170 ARG A CA 1
ATOM 1386 C C . ARG A 1 170 ? -21.858 -4.058 9.029 1.00 94.69 170 ARG A C 1
ATOM 1388 O O . ARG A 1 170 ? -21.057 -4.953 9.287 1.00 94.69 170 ARG A O 1
ATOM 1395 N N . GLN A 1 171 ? -21.506 -2.947 8.405 1.00 96.69 171 GLN A N 1
ATOM 1396 C CA . GLN A 1 171 ? -20.154 -2.551 8.079 1.00 96.69 171 GLN A CA 1
ATOM 1397 C C . GLN A 1 171 ? -19.598 -1.765 9.260 1.00 96.69 171 GLN A C 1
ATOM 1399 O O . GLN A 1 171 ? -20.218 -0.830 9.776 1.00 96.69 171 GLN A O 1
ATOM 1404 N N . VAL A 1 172 ? -18.406 -2.149 9.679 1.00 96.88 172 VAL A N 1
ATOM 1405 C CA . VAL A 1 172 ? -17.718 -1.591 10.836 1.00 96.88 172 VAL A CA 1
ATOM 1406 C C . VAL A 1 172 ? -16.312 -1.184 10.439 1.00 96.88 172 VAL A C 1
ATOM 1408 O O . VAL A 1 172 ? -15.759 -1.655 9.442 1.00 96.88 172 VAL A O 1
ATOM 1411 N N . MET A 1 173 ? -15.743 -0.284 11.225 1.00 97.81 173 MET A N 1
ATOM 1412 C CA . MET A 1 173 ? -14.338 0.059 11.166 1.00 97.81 173 MET A CA 1
ATOM 1413 C C . MET A 1 173 ? -13.669 -0.366 12.460 1.00 97.81 173 MET A C 1
ATOM 1415 O O . MET A 1 173 ? -14.108 0.002 13.553 1.00 97.81 173 MET A O 1
ATOM 1419 N N . LEU A 1 174 ? -12.607 -1.150 12.340 1.00 96.50 174 LEU A N 1
ATOM 1420 C CA . LEU A 1 174 ? -11.922 -1.737 13.480 1.00 96.50 174 LEU A CA 1
ATOM 1421 C C . LEU A 1 174 ? -10.417 -1.571 13.353 1.00 96.50 174 LEU A C 1
ATOM 1423 O O . LEU A 1 174 ? -9.881 -1.417 12.260 1.00 96.50 174 LEU A O 1
ATOM 1427 N N . SER A 1 175 ? -9.744 -1.567 14.493 1.00 96.31 175 SER A N 1
ATOM 1428 C CA . SER A 1 175 ? -8.291 -1.508 14.540 1.00 96.31 175 SER A CA 1
ATOM 1429 C C . SER A 1 175 ? -7.763 -2.278 15.731 1.00 96.31 175 SER A C 1
ATOM 1431 O O . SER A 1 175 ? -8.245 -2.116 16.860 1.00 96.31 175 SER A O 1
ATOM 1433 N N . ALA A 1 176 ? -6.765 -3.110 15.466 1.00 95.06 176 ALA A N 1
ATOM 1434 C CA . ALA A 1 176 ? -6.047 -3.856 16.477 1.00 95.06 176 ALA A CA 1
ATOM 1435 C C . ALA A 1 176 ? -5.185 -2.904 17.318 1.00 95.06 176 ALA A C 1
ATOM 1437 O O . ALA A 1 176 ? -4.470 -2.044 16.803 1.00 95.06 176 ALA A O 1
ATOM 1438 N N . ARG A 1 177 ? -5.241 -3.057 18.643 1.00 94.31 177 ARG A N 1
ATOM 1439 C CA . ARG A 1 177 ? -4.412 -2.260 19.547 1.00 94.31 177 ARG A CA 1
ATOM 1440 C C . ARG A 1 177 ? -3.049 -2.922 19.694 1.00 94.31 177 ARG A C 1
ATOM 1442 O O . ARG A 1 177 ? -2.863 -3.810 20.527 1.00 94.31 177 ARG A O 1
ATOM 1449 N N . GLU A 1 178 ? -2.087 -2.471 18.908 1.00 93.94 178 GLU A N 1
ATOM 1450 C CA . GLU A 1 178 ? -0.753 -3.056 18.863 1.00 93.94 178 GLU A CA 1
ATOM 1451 C C . GLU A 1 178 ? 0.214 -2.433 19.867 1.00 93.94 178 GLU A C 1
ATOM 1453 O O . GLU A 1 178 ? 0.100 -1.271 20.265 1.00 93.94 178 GLU A O 1
ATOM 1458 N N . LEU A 1 179 ? 1.200 -3.231 20.278 1.00 92.12 179 LEU A N 1
ATOM 1459 C CA . LEU A 1 179 ? 2.308 -2.773 21.100 1.00 92.12 179 LEU A CA 1
ATOM 1460 C C . LEU A 1 179 ? 3.343 -2.052 20.229 1.00 92.12 179 LEU A C 1
ATOM 1462 O O . LEU A 1 179 ? 3.854 -2.613 19.267 1.00 92.12 179 LEU A O 1
ATOM 1466 N N . SER A 1 180 ? 3.728 -0.842 20.627 1.00 90.50 180 SER A N 1
ATOM 1467 C CA . SER A 1 180 ? 4.880 -0.128 20.075 1.00 90.50 180 SER A CA 1
ATO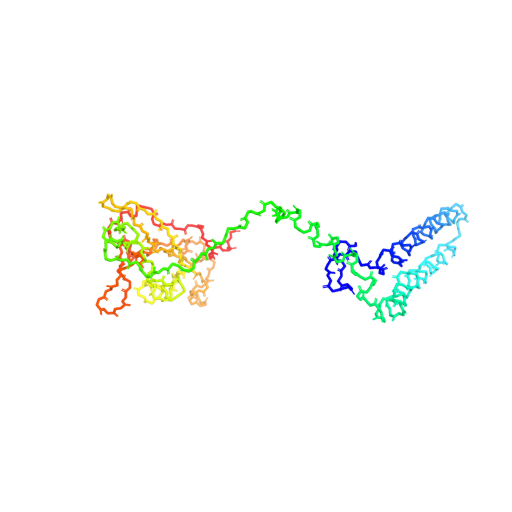M 1468 C C . SER A 1 180 ? 5.915 0.081 21.174 1.00 90.50 180 SER A C 1
ATOM 1470 O O . SER A 1 180 ? 5.833 1.011 21.985 1.00 90.50 180 SER A O 1
ATOM 1472 N N . ALA A 1 181 ? 6.911 -0.804 21.207 1.00 86.12 181 ALA A N 1
ATOM 1473 C CA . ALA A 1 181 ? 7.995 -0.751 22.185 1.00 86.12 181 ALA A CA 1
ATOM 1474 C C . ALA A 1 181 ? 8.853 0.520 22.039 1.00 86.12 181 ALA A C 1
ATOM 1476 O O . ALA A 1 181 ? 9.474 0.971 23.001 1.00 86.12 181 ALA A O 1
ATOM 1477 N N . GLU A 1 182 ? 8.856 1.135 20.858 1.00 87.75 182 GLU A N 1
ATOM 1478 C CA . GLU A 1 182 ? 9.573 2.370 20.534 1.00 87.75 182 GLU A CA 1
ATOM 1479 C C . GLU A 1 182 ? 8.983 3.581 21.263 1.00 87.75 182 GLU A C 1
ATOM 1481 O O . GLU A 1 182 ? 9.694 4.556 21.506 1.00 87.75 182 GLU A O 1
ATOM 1486 N N . ARG A 1 183 ? 7.697 3.520 21.638 1.00 88.62 183 ARG A N 1
ATOM 1487 C CA . ARG A 1 183 ? 7.019 4.568 22.415 1.00 88.62 183 ARG A CA 1
ATOM 1488 C C . ARG A 1 183 ? 7.272 4.473 23.916 1.00 88.62 183 ARG A C 1
ATOM 1490 O O . ARG A 1 183 ? 6.912 5.389 24.658 1.00 88.62 183 ARG A O 1
ATOM 1497 N N . LEU A 1 184 ? 7.904 3.398 24.389 1.00 88.31 184 LEU A N 1
ATOM 1498 C CA . LEU A 1 184 ? 8.374 3.341 25.770 1.00 88.31 184 LEU A CA 1
ATOM 1499 C C . LEU A 1 184 ? 9.460 4.409 25.986 1.00 88.31 184 LEU A C 1
ATOM 1501 O O . LEU A 1 184 ? 10.278 4.637 25.091 1.00 88.31 184 LEU A O 1
ATOM 1505 N N . PRO A 1 185 ? 9.540 5.032 27.177 1.00 91.31 185 PRO A N 1
ATOM 1506 C CA . PRO A 1 185 ? 10.667 5.892 27.527 1.00 91.31 185 PRO A CA 1
ATOM 1507 C C . PRO A 1 185 ? 11.999 5.176 27.280 1.00 91.31 185 PRO A C 1
ATOM 1509 O O . PRO A 1 185 ? 12.102 3.985 27.558 1.00 91.31 185 PRO A O 1
ATOM 1512 N N . VAL A 1 186 ? 13.033 5.889 26.825 1.00 90.88 186 VAL A N 1
ATOM 1513 C CA . VAL A 1 186 ? 14.334 5.294 26.438 1.00 90.88 186 VAL A CA 1
ATOM 1514 C C . VAL A 1 186 ? 14.900 4.365 27.522 1.00 90.88 186 VAL A C 1
ATOM 1516 O O . VAL A 1 186 ? 15.311 3.245 27.241 1.00 90.88 186 VAL A O 1
ATOM 1519 N N . GLN A 1 187 ? 14.831 4.781 28.786 1.00 92.44 187 GLN A N 1
ATOM 1520 C CA . GLN A 1 187 ? 15.257 3.978 29.942 1.00 92.44 187 GLN A CA 1
ATOM 1521 C C . GLN A 1 187 ? 14.418 2.717 30.217 1.00 92.44 187 GLN A C 1
ATOM 1523 O O . GLN A 1 187 ? 14.890 1.803 30.886 1.00 92.44 187 GLN A O 1
ATOM 1528 N N . ALA A 1 188 ? 13.196 2.640 29.689 1.00 89.62 188 ALA A N 1
ATOM 1529 C CA . ALA A 1 188 ? 12.323 1.471 29.756 1.00 89.62 188 ALA A CA 1
ATOM 1530 C C . ALA A 1 188 ? 12.427 0.568 28.512 1.00 89.62 188 ALA A C 1
ATOM 1532 O O . ALA A 1 188 ? 11.814 -0.495 28.499 1.00 89.62 188 ALA A O 1
ATOM 1533 N N . GLN A 1 189 ? 13.217 0.924 27.494 1.00 90.75 189 GLN A N 1
ATOM 1534 C CA . GLN A 1 189 ? 13.456 0.090 26.309 1.00 90.75 189 GLN A CA 1
ATOM 1535 C C . GLN A 1 189 ? 14.549 -0.970 26.548 1.00 90.75 189 GLN A C 1
ATOM 1537 O O . GLN A 1 189 ? 15.398 -1.220 25.695 1.00 90.75 189 GLN A O 1
ATOM 1542 N N . THR A 1 190 ? 14.552 -1.594 27.727 1.00 92.62 190 THR A N 1
ATOM 1543 C CA . THR A 1 190 ? 15.494 -2.669 28.061 1.00 92.62 190 THR A CA 1
ATOM 1544 C C . THR A 1 190 ? 15.098 -3.971 27.366 1.00 92.62 190 THR A C 1
ATOM 1546 O O . THR A 1 190 ? 13.932 -4.180 27.026 1.00 92.62 190 THR A O 1
ATOM 1549 N N . TRP A 1 191 ? 16.055 -4.889 27.199 1.00 92.12 191 TRP A N 1
ATOM 1550 C CA . TRP A 1 191 ? 15.772 -6.220 26.650 1.00 92.12 191 TRP A CA 1
ATOM 1551 C C . TRP A 1 191 ? 14.676 -6.948 27.446 1.00 92.12 191 TRP A C 1
ATOM 1553 O O . TRP A 1 191 ? 13.757 -7.503 26.854 1.00 92.12 191 TRP A O 1
ATOM 1563 N N . VAL A 1 192 ? 14.724 -6.873 28.783 1.00 92.88 192 VAL A N 1
ATOM 1564 C CA . VAL A 1 192 ? 13.716 -7.480 29.672 1.00 92.88 192 VAL A CA 1
ATOM 1565 C C . VAL A 1 192 ? 12.329 -6.917 29.381 1.00 92.88 192 VAL A C 1
ATOM 1567 O O . VAL A 1 192 ? 11.385 -7.679 29.191 1.00 92.88 192 VAL A O 1
ATOM 1570 N N . ASN A 1 193 ? 12.200 -5.595 29.271 1.00 90.88 193 ASN A N 1
ATOM 1571 C CA . ASN A 1 193 ? 10.908 -4.977 29.001 1.00 90.88 193 ASN A CA 1
ATOM 1572 C C . ASN A 1 193 ? 10.378 -5.355 27.617 1.00 90.88 193 ASN A C 1
ATOM 1574 O O . ASN A 1 193 ? 9.209 -5.701 27.498 1.00 90.88 193 ASN A O 1
ATOM 1578 N N . ARG A 1 194 ? 11.238 -5.352 26.594 1.00 88.75 194 ARG A N 1
ATOM 1579 C CA . ARG A 1 194 ? 10.858 -5.675 25.210 1.00 88.75 194 ARG A CA 1
ATOM 1580 C C . ARG A 1 194 ? 10.555 -7.157 24.971 1.00 88.75 194 ARG A C 1
ATOM 1582 O O . ARG A 1 194 ? 9.834 -7.471 24.035 1.00 88.75 194 ARG A O 1
ATOM 1589 N N . LYS A 1 195 ? 11.146 -8.072 25.748 1.00 88.56 195 LYS A N 1
ATOM 1590 C CA . LYS A 1 195 ? 11.042 -9.523 25.497 1.00 88.56 195 LYS A CA 1
ATOM 1591 C C . LYS A 1 195 ? 10.271 -10.299 26.565 1.00 88.56 195 LYS A C 1
ATOM 1593 O O . LYS A 1 195 ? 9.811 -11.393 26.265 1.00 88.56 195 LYS A O 1
ATOM 1598 N N . LEU A 1 196 ? 10.110 -9.764 27.779 1.00 90.00 196 LEU A N 1
ATOM 1599 C CA . LEU A 1 196 ? 9.453 -10.465 28.893 1.00 90.00 196 LEU A CA 1
ATOM 1600 C C . LEU A 1 196 ? 8.247 -9.722 29.479 1.00 90.00 196 LEU A C 1
ATOM 1602 O O . LEU A 1 196 ? 7.340 -10.381 29.978 1.00 90.00 196 LEU A O 1
ATOM 1606 N N . GLN A 1 197 ? 8.215 -8.385 29.438 1.00 90.06 197 GLN A N 1
ATOM 1607 C CA . GLN A 1 197 ? 7.133 -7.611 30.064 1.00 90.06 197 GLN A CA 1
ATOM 1608 C C . GLN A 1 197 ? 6.091 -7.112 29.057 1.00 90.06 197 GLN A C 1
ATOM 1610 O O . GLN A 1 197 ? 4.904 -7.381 29.214 1.00 90.06 197 GLN A O 1
ATOM 1615 N N . PHE A 1 198 ? 6.527 -6.399 28.022 1.00 90.19 198 PHE A N 1
ATOM 1616 C CA . PHE A 1 198 ? 5.680 -5.888 26.950 1.00 90.19 198 PHE A CA 1
ATOM 1617 C C . PHE A 1 198 ? 5.864 -6.791 25.735 1.00 90.19 198 PHE A C 1
ATOM 1619 O O . PHE A 1 198 ? 6.781 -6.598 24.944 1.00 90.19 198 PHE A O 1
ATOM 1626 N N . THR A 1 199 ? 5.037 -7.830 25.644 1.00 89.94 199 THR A N 1
ATOM 1627 C CA . THR A 1 199 ? 5.216 -8.913 24.663 1.00 89.94 199 THR A CA 1
ATOM 1628 C C . THR A 1 199 ? 4.142 -8.957 23.582 1.00 89.94 199 THR A C 1
ATOM 1630 O O . THR A 1 199 ? 4.330 -9.649 22.589 1.00 89.94 199 THR A O 1
ATOM 1633 N N . HIS A 1 200 ? 3.021 -8.260 23.773 1.00 92.38 200 HIS A N 1
ATOM 1634 C CA . HIS A 1 200 ? 1.866 -8.317 22.881 1.00 92.38 200 HIS A CA 1
ATOM 1635 C C . HIS A 1 200 ? 1.047 -7.018 22.924 1.00 92.38 200 HIS A C 1
ATOM 1637 O O . HIS A 1 200 ? 1.037 -6.299 23.931 1.00 92.38 200 HIS A O 1
ATOM 1643 N N . GLY A 1 201 ? 0.353 -6.739 21.818 1.00 93.12 201 GLY A N 1
ATOM 1644 C CA . GLY A 1 201 ? -0.791 -5.827 21.758 1.00 93.12 201 GLY A CA 1
ATOM 1645 C C . GLY A 1 201 ? -1.985 -6.372 22.545 1.00 93.12 201 GLY A C 1
ATOM 1646 O O . GLY A 1 201 ? -1.976 -7.535 22.948 1.00 93.12 201 GLY A O 1
ATOM 1647 N N . TYR A 1 202 ? -3.007 -5.552 22.794 1.00 93.69 202 TYR A N 1
ATOM 1648 C CA . TYR A 1 202 ? -4.126 -5.960 23.648 1.00 93.69 202 TYR A CA 1
ATOM 1649 C C . TYR A 1 202 ? -5.475 -5.353 23.244 1.00 93.69 202 TYR A C 1
ATOM 1651 O O . TYR A 1 202 ? -5.768 -4.180 23.510 1.00 93.69 202 TYR A O 1
ATOM 1659 N N . GLY A 1 203 ? -6.337 -6.194 22.679 1.00 94.50 203 GLY A N 1
ATOM 1660 C CA . GLY A 1 203 ? -7.699 -5.877 22.266 1.00 94.50 203 GLY A CA 1
ATOM 1661 C C . GLY A 1 203 ? -7.764 -5.088 20.961 1.00 94.50 203 GLY A C 1
ATOM 1662 O O . GLY A 1 203 ? -6.794 -4.985 20.214 1.00 94.50 203 GLY A O 1
ATOM 1663 N N . LEU A 1 204 ? -8.931 -4.509 20.701 1.00 95.25 204 LEU A N 1
ATOM 1664 C CA . LEU A 1 204 ? -9.191 -3.674 19.534 1.00 95.25 204 LEU A CA 1
ATOM 1665 C C . LEU A 1 204 ? -10.166 -2.546 19.887 1.00 95.25 204 LEU A C 1
ATOM 1667 O O . LEU A 1 204 ? -10.796 -2.574 20.946 1.00 95.25 204 LEU A O 1
ATOM 1671 N N . ALA A 1 205 ? -10.285 -1.571 18.994 1.00 96.19 205 ALA A N 1
ATOM 1672 C CA . ALA A 1 205 ? -11.398 -0.630 18.975 1.00 96.19 205 ALA A CA 1
ATOM 1673 C C . ALA A 1 205 ? -12.263 -0.912 17.744 1.00 96.19 205 ALA A C 1
ATOM 1675 O O . ALA A 1 205 ? -11.728 -1.205 16.674 1.00 96.19 205 ALA A O 1
ATOM 1676 N N . LEU A 1 206 ? -13.584 -0.832 17.892 1.00 96.56 206 LEU A N 1
ATOM 1677 C CA . LEU A 1 206 ? -14.539 -1.117 16.821 1.00 96.56 206 LEU A CA 1
ATOM 1678 C C . LEU A 1 206 ? -15.669 -0.094 16.848 1.00 96.56 206 LEU A C 1
ATOM 1680 O O . LEU A 1 206 ? -16.239 0.148 17.910 1.00 96.56 206 LEU A O 1
ATOM 1684 N N . SER A 1 207 ? -16.012 0.471 15.692 1.00 96.94 207 SER A N 1
ATOM 1685 C CA . SER A 1 207 ? -17.139 1.394 15.524 1.00 96.94 207 SER A CA 1
ATOM 1686 C C . SER A 1 207 ? -17.958 1.074 14.274 1.00 96.94 207 SER A C 1
ATOM 1688 O O . SER A 1 207 ? -17.402 0.572 13.293 1.00 96.94 207 SER A O 1
ATOM 1690 N N . PRO A 1 208 ? -19.270 1.358 14.254 1.00 96.50 208 PRO A N 1
ATOM 1691 C CA . PRO A 1 208 ? -20.052 1.325 13.026 1.00 96.50 208 PRO A CA 1
ATOM 1692 C C . PRO A 1 208 ? -19.577 2.415 12.067 1.00 96.50 208 PRO A C 1
ATOM 1694 O O . PRO A 1 208 ? -19.214 3.518 12.477 1.00 96.50 208 PRO A O 1
ATOM 1697 N N . VAL A 1 209 ? -19.628 2.143 10.763 1.00 96.69 209 VAL A N 1
ATOM 1698 C CA . VAL A 1 209 ? -19.142 3.105 9.755 1.00 96.69 209 VAL A CA 1
ATOM 1699 C C . VAL A 1 209 ? -20.012 4.357 9.623 1.00 96.69 209 VAL A C 1
ATOM 1701 O O . VAL A 1 209 ? -19.566 5.343 9.036 1.00 96.69 209 VAL A O 1
ATOM 1704 N N . ASN A 1 210 ? -21.250 4.296 10.111 1.00 94.62 210 ASN A N 1
ATOM 1705 C CA . ASN A 1 210 ? -22.319 5.256 9.854 1.00 94.62 210 ASN A CA 1
ATOM 1706 C C . ASN A 1 210 ? -22.873 5.922 11.124 1.00 94.62 210 ASN A C 1
ATOM 1708 O O . ASN A 1 210 ? -23.857 6.653 11.041 1.00 94.62 210 ASN A O 1
ATOM 1712 N N . GLU A 1 211 ? -22.269 5.678 12.287 1.00 94.44 211 GLU A N 1
ATOM 1713 C CA . GLU A 1 211 ? -22.749 6.205 13.566 1.00 94.44 211 GLU A CA 1
ATOM 1714 C C . GLU A 1 211 ? -21.755 7.181 14.189 1.00 94.44 211 GLU A C 1
ATOM 1716 O O . GLU A 1 211 ? -20.537 6.980 14.163 1.00 94.44 211 GLU A O 1
ATOM 1721 N N . VAL A 1 212 ? -22.300 8.244 14.776 1.00 94.69 212 VAL A N 1
ATOM 1722 C CA . VAL A 1 212 ? -21.552 9.333 15.399 1.00 94.69 212 VAL A CA 1
ATOM 1723 C C . VAL A 1 212 ? -22.245 9.752 16.692 1.00 94.69 212 VAL A C 1
ATOM 1725 O O . VAL A 1 212 ? -23.474 9.793 16.764 1.00 94.69 212 VAL A O 1
ATOM 1728 N N . THR A 1 213 ? -21.466 10.043 17.730 1.00 94.50 213 THR A N 1
ATOM 1729 C CA . THR A 1 213 ? -21.990 10.586 18.988 1.00 94.50 213 THR A CA 1
ATOM 1730 C C . THR A 1 213 ? -22.392 12.055 18.822 1.00 94.50 213 THR A C 1
ATOM 1732 O O . THR A 1 213 ? -22.064 12.703 17.827 1.00 94.50 213 THR A O 1
ATOM 1735 N N . ALA A 1 214 ? -23.069 12.627 19.820 1.00 93.88 214 ALA A N 1
ATOM 1736 C CA . ALA A 1 214 ? -23.444 14.044 19.806 1.00 93.88 214 ALA A CA 1
ATOM 1737 C C . ALA A 1 214 ? -22.227 14.991 19.724 1.00 93.88 214 ALA A C 1
ATOM 1739 O O . ALA A 1 214 ? -22.335 16.109 19.225 1.00 93.88 214 ALA A O 1
ATOM 1740 N N . GLU A 1 215 ? -21.064 14.534 20.187 1.00 92.19 215 GLU A N 1
ATOM 1741 C CA . GLU A 1 215 ? -19.793 15.262 20.187 1.00 92.19 215 GLU A CA 1
ATOM 1742 C C . GLU A 1 215 ? -19.007 15.109 18.876 1.00 92.19 215 GLU A C 1
ATOM 1744 O O . GLU A 1 215 ? -17.920 15.672 18.750 1.00 92.19 215 GLU A O 1
ATOM 1749 N N . GLY A 1 216 ? -19.518 14.349 17.902 1.00 92.44 216 GLY A N 1
ATOM 1750 C CA . GLY A 1 216 ? -18.807 14.101 16.649 1.00 92.44 216 GLY A CA 1
ATOM 1751 C C . GLY A 1 216 ? -17.734 13.012 16.746 1.00 92.44 216 GLY A C 1
ATOM 1752 O O . GLY A 1 216 ? -16.824 12.997 15.921 1.00 92.44 216 GLY A O 1
ATOM 1753 N N . LEU A 1 217 ? -17.799 12.129 17.749 1.00 94.88 217 LEU A N 1
ATOM 1754 C CA . LEU A 1 217 ? -16.878 10.999 17.912 1.00 94.88 217 LEU A CA 1
ATOM 1755 C C . LEU A 1 217 ? -17.496 9.698 17.375 1.00 94.88 217 LEU A C 1
ATOM 1757 O O . LEU A 1 217 ? -18.720 9.597 17.279 1.00 94.88 217 LEU A O 1
ATOM 1761 N N . PRO A 1 218 ? -16.688 8.682 17.031 1.00 96.06 218 PRO A N 1
ATOM 1762 C CA . PRO A 1 218 ? -17.212 7.369 16.673 1.00 96.06 218 PRO A CA 1
ATOM 1763 C C . PRO A 1 218 ? -17.925 6.722 17.865 1.00 96.06 218 PRO A C 1
ATOM 1765 O O . PRO A 1 218 ? -17.426 6.746 18.994 1.00 96.06 218 PRO A O 1
ATOM 1768 N N . VAL A 1 219 ? -19.072 6.094 17.606 1.00 95.62 219 VAL A N 1
ATOM 1769 C CA . VAL A 1 219 ? -19.697 5.178 18.570 1.00 95.62 219 VAL A CA 1
ATOM 1770 C C . VAL A 1 219 ? -18.835 3.921 18.647 1.00 95.62 219 VAL A C 1
ATOM 1772 O O . VAL A 1 219 ? -18.601 3.275 17.633 1.00 95.62 219 VAL A O 1
ATOM 1775 N N . LEU A 1 220 ? -18.332 3.576 19.832 1.00 95.56 220 LEU A N 1
ATOM 1776 C CA . LEU A 1 220 ? -17.460 2.414 20.013 1.00 95.56 220 LEU A CA 1
ATOM 1777 C C . LEU A 1 220 ? -18.259 1.213 20.534 1.00 95.56 220 LEU A C 1
ATOM 1779 O O . LEU A 1 220 ? -18.697 1.238 21.685 1.00 95.56 220 LEU A O 1
ATOM 1783 N N . LEU A 1 221 ? -18.384 0.164 19.716 1.00 95.31 221 LEU A N 1
ATOM 1784 C CA . LEU A 1 221 ? -18.974 -1.125 20.111 1.00 95.31 221 LEU A CA 1
ATOM 1785 C C . LEU A 1 221 ? -17.968 -2.008 20.861 1.00 95.31 221 LEU A C 1
ATOM 1787 O O . LEU A 1 221 ? -18.364 -2.869 21.636 1.00 95.31 221 LEU A O 1
ATOM 1791 N N . VAL A 1 222 ? -16.663 -1.809 20.638 1.00 95.75 222 VAL A N 1
ATOM 1792 C CA . VAL A 1 222 ? -15.580 -2.405 21.439 1.00 95.75 222 VAL A CA 1
ATOM 1793 C C . VAL A 1 222 ? -14.595 -1.307 21.803 1.00 95.75 222 VAL A C 1
ATOM 1795 O O . VAL A 1 222 ? -14.163 -0.544 20.934 1.00 95.75 222 VAL A O 1
ATOM 1798 N N . LYS A 1 223 ? -14.247 -1.216 23.087 1.00 94.69 223 LYS A N 1
ATOM 1799 C CA . LYS A 1 223 ? -13.369 -0.177 23.627 1.00 94.69 223 LYS A CA 1
ATOM 1800 C C . LYS A 1 223 ? -12.627 -0.627 24.877 1.00 94.69 223 LYS A C 1
ATOM 1802 O O . LYS A 1 223 ? -12.936 -1.642 25.477 1.00 94.69 223 LYS A O 1
ATOM 1807 N N . ASP A 1 224 ? -11.691 0.204 25.292 1.00 93.62 224 ASP A N 1
ATOM 1808 C CA . ASP A 1 224 ? -10.934 0.170 26.531 1.00 93.62 224 ASP A CA 1
ATOM 1809 C C . ASP A 1 224 ? -9.930 -0.991 26.674 1.00 93.62 224 ASP A C 1
ATOM 1811 O O . ASP A 1 224 ? -9.650 -1.738 25.728 1.00 93.62 224 ASP A O 1
ATOM 1815 N N . ILE A 1 225 ? -9.271 -1.036 27.841 1.00 90.12 225 ILE A N 1
ATOM 1816 C CA . ILE A 1 225 ? -8.288 -2.047 28.246 1.00 90.12 225 ILE A CA 1
ATOM 1817 C C . ILE A 1 225 ? -8.570 -2.433 29.710 1.00 90.12 225 ILE A C 1
ATOM 1819 O O . ILE A 1 225 ? -8.321 -1.611 30.599 1.00 90.12 225 ILE A O 1
ATOM 1823 N N . PRO A 1 226 ? -9.008 -3.673 29.993 1.00 91.00 226 PRO A N 1
ATOM 1824 C CA . PRO A 1 226 ? -9.372 -4.725 29.036 1.00 91.00 226 PRO A CA 1
ATOM 1825 C C . PRO A 1 226 ? -10.525 -4.334 28.094 1.00 91.00 226 PRO A C 1
ATOM 1827 O O . PRO A 1 226 ? -11.301 -3.451 28.462 1.00 91.00 226 PRO A O 1
ATOM 1830 N N . PRO A 1 227 ? -10.633 -4.941 26.894 1.00 92.06 227 PRO A N 1
ATOM 1831 C CA . PRO A 1 227 ? -11.691 -4.597 25.956 1.00 92.06 227 PRO A CA 1
ATOM 1832 C C . PRO A 1 227 ? -13.068 -4.974 26.513 1.00 92.06 227 PRO A C 1
ATOM 1834 O O . PRO A 1 227 ? -13.274 -6.087 26.993 1.00 92.06 227 PRO A O 1
ATOM 1837 N N . VAL A 1 228 ? -14.004 -4.036 26.429 1.00 92.62 228 VAL A N 1
ATOM 1838 C CA . VAL A 1 228 ? -15.408 -4.165 26.826 1.00 92.62 228 VAL A CA 1
ATOM 1839 C C . VAL A 1 228 ? -16.310 -3.628 25.719 1.00 92.62 228 VAL A C 1
ATOM 1841 O O . VAL A 1 228 ? -15.881 -2.816 24.895 1.00 92.62 228 VAL A O 1
ATOM 1844 N N . GLY A 1 229 ? -17.573 -4.045 25.732 1.00 90.62 229 GLY A N 1
ATOM 1845 C CA . GLY A 1 229 ? -18.590 -3.574 24.801 1.00 90.62 229 GLY A CA 1
ATOM 1846 C C . GLY A 1 229 ? -19.521 -4.699 24.369 1.00 90.62 229 GLY A C 1
ATOM 1847 O O . GLY A 1 229 ? -19.736 -5.647 25.126 1.00 90.62 229 GLY A O 1
ATOM 1848 N N . ASP A 1 230 ? -20.042 -4.588 23.155 1.00 88.00 230 ASP A N 1
ATOM 1849 C CA . ASP A 1 230 ? -21.102 -5.454 22.628 1.00 88.00 230 ASP A CA 1
ATOM 1850 C C . ASP A 1 230 ? -20.568 -6.824 22.185 1.00 88.00 230 ASP A C 1
ATOM 1852 O O . ASP A 1 230 ? -21.317 -7.792 22.061 1.00 88.00 230 ASP A O 1
ATOM 1856 N N . PHE A 1 231 ? -19.247 -6.932 22.005 1.00 89.12 231 PHE A N 1
ATOM 1857 C CA . PHE A 1 231 ? -18.566 -8.166 21.632 1.00 89.12 231 PHE A CA 1
ATOM 1858 C C . PHE A 1 231 ? -17.641 -8.647 22.744 1.00 89.12 231 PHE A C 1
ATOM 1860 O O . PHE A 1 231 ? -16.787 -7.907 23.238 1.00 89.12 231 PHE A O 1
ATOM 1867 N N . ASN A 1 232 ? -17.768 -9.927 23.092 1.00 87.88 232 ASN A N 1
ATOM 1868 C CA . ASN A 1 232 ? -16.863 -10.570 24.032 1.00 87.88 232 ASN A CA 1
ATOM 1869 C C . ASN A 1 232 ? -15.562 -10.978 23.326 1.00 87.88 232 ASN A C 1
ATOM 1871 O O . ASN A 1 232 ? -15.538 -11.931 22.547 1.00 87.88 232 ASN A O 1
ATOM 1875 N N . VAL A 1 233 ? -14.470 -10.270 23.616 1.00 90.94 233 VAL A N 1
ATOM 1876 C CA . VAL A 1 233 ? -13.132 -10.609 23.114 1.00 90.94 233 VAL A CA 1
ATOM 1877 C C . VAL A 1 233 ? -12.449 -11.538 24.118 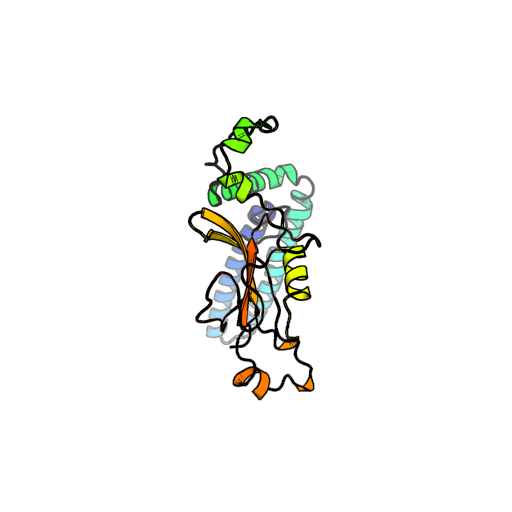1.00 90.94 233 VAL A C 1
ATOM 1879 O O . VAL A 1 233 ? -11.783 -11.087 25.045 1.00 90.94 233 VAL A O 1
ATOM 1882 N N . GLU A 1 234 ? -12.613 -12.850 23.936 1.00 91.38 234 GLU A N 1
ATOM 1883 C CA . GLU A 1 234 ? -12.082 -13.859 24.869 1.00 91.38 234 GLU A CA 1
ATOM 1884 C C . GLU A 1 234 ? -10.548 -13.891 24.931 1.00 91.38 234 GLU A C 1
ATOM 1886 O O . GLU A 1 234 ? -9.967 -14.168 25.981 1.00 91.38 234 GLU A O 1
ATOM 1891 N N . ARG A 1 235 ? -9.887 -13.633 23.796 1.00 94.06 235 ARG A N 1
ATOM 1892 C CA . ARG A 1 235 ? -8.427 -13.668 23.639 1.00 94.06 235 ARG A CA 1
ATOM 1893 C C . ARG A 1 235 ? -7.943 -12.365 23.010 1.00 94.06 235 ARG A C 1
ATOM 1895 O O . ARG A 1 235 ? -7.771 -12.302 21.796 1.00 94.06 235 ARG A O 1
ATOM 1902 N N . PRO A 1 236 ? -7.778 -11.306 23.817 1.00 94.69 236 PRO A N 1
ATOM 1903 C CA . PRO A 1 236 ? -7.400 -9.992 23.316 1.00 94.69 236 PRO A CA 1
ATOM 1904 C C . PRO A 1 236 ? -5.903 -9.870 22.998 1.00 94.69 236 PRO A C 1
ATOM 1906 O O . PRO A 1 236 ? -5.487 -8.830 22.498 1.00 94.69 236 PRO A O 1
ATOM 1909 N N . GLU A 1 237 ? -5.073 -10.869 23.304 1.00 94.75 237 GLU A N 1
ATOM 1910 C CA . GLU A 1 237 ? -3.625 -10.767 23.120 1.00 94.75 237 GLU A CA 1
ATOM 1911 C C . GLU A 1 237 ? -3.207 -10.837 21.642 1.00 94.75 237 GLU A C 1
ATOM 1913 O O . GLU A 1 237 ? -3.518 -11.802 20.944 1.00 94.75 237 GLU A O 1
ATOM 1918 N N . ILE A 1 238 ? -2.426 -9.852 21.184 1.00 93.50 238 ILE A N 1
ATOM 1919 C CA . ILE A 1 238 ? -1.930 -9.767 19.802 1.00 93.50 238 ILE A CA 1
ATOM 1920 C C . ILE A 1 238 ? -0.407 -9.925 19.795 1.00 93.50 238 ILE A C 1
ATOM 1922 O O . ILE A 1 238 ? 0.325 -8.992 20.121 1.00 93.50 238 ILE A O 1
ATOM 1926 N N . TYR A 1 239 ? 0.078 -11.112 19.434 1.00 91.19 239 TYR A N 1
ATOM 1927 C CA . TYR A 1 239 ? 1.518 -11.420 19.392 1.00 91.19 239 TYR A CA 1
ATOM 1928 C C . TYR A 1 239 ? 2.176 -11.118 18.043 1.00 91.19 239 TYR A C 1
ATOM 1930 O O . TYR A 1 239 ? 3.386 -10.918 17.983 1.00 91.19 239 TYR A O 1
ATOM 1938 N N . PHE A 1 240 ? 1.384 -11.103 16.972 1.00 90.00 240 PHE A N 1
ATOM 1939 C CA . PHE A 1 240 ? 1.835 -10.814 15.618 1.00 90.00 240 PHE A CA 1
ATOM 1940 C C . PHE A 1 240 ? 0.885 -9.783 15.029 1.00 90.00 240 PHE A C 1
ATOM 1942 O O . PHE A 1 240 ? -0.312 -10.040 14.918 1.00 90.00 240 PHE A O 1
ATOM 1949 N N . GLY A 1 241 ? 1.430 -8.624 14.693 1.00 87.81 241 GLY A N 1
ATOM 1950 C CA . GLY A 1 241 ? 0.710 -7.520 14.078 1.00 87.81 241 GLY A CA 1
ATOM 1951 C C . GLY A 1 241 ? 1.642 -6.734 13.169 1.00 87.81 241 GLY A C 1
ATOM 1952 O O . GLY A 1 241 ? 2.813 -7.092 13.005 1.00 87.81 241 GLY A O 1
ATOM 1953 N N . GLU A 1 242 ? 1.132 -5.669 12.578 1.00 88.38 242 GLU A N 1
ATOM 1954 C CA . GLU A 1 242 ? 1.811 -4.902 11.539 1.00 88.38 242 GLU A CA 1
ATOM 1955 C C . GLU A 1 242 ? 3.002 -4.094 12.069 1.00 88.38 242 GLU A C 1
ATOM 1957 O O . GLU A 1 242 ? 3.928 -3.774 11.322 1.00 88.38 242 GLU A O 1
ATOM 1962 N N . LYS A 1 243 ? 3.024 -3.792 13.373 1.00 83.75 243 LYS A N 1
ATOM 1963 C CA . LYS A 1 243 ? 4.153 -3.111 14.026 1.00 83.75 243 LYS A CA 1
ATOM 1964 C C . LYS A 1 243 ? 5.180 -4.050 14.635 1.00 83.75 243 LYS A C 1
ATOM 1966 O O . LYS A 1 243 ? 6.248 -3.601 15.059 1.00 83.75 243 LYS A O 1
ATOM 1971 N N . THR A 1 244 ? 4.879 -5.341 14.706 1.00 74.31 244 THR A N 1
ATOM 1972 C CA . THR A 1 244 ? 5.774 -6.307 15.338 1.00 74.31 244 THR A CA 1
ATOM 1973 C C . THR A 1 244 ? 6.865 -6.710 14.348 1.00 74.31 244 THR A C 1
ATOM 1975 O O . THR A 1 244 ? 6.634 -7.542 13.476 1.00 74.31 244 THR A O 1
ATOM 1978 N N . ASN A 1 245 ? 8.061 -6.135 14.501 1.00 72.75 245 ASN A N 1
ATOM 1979 C CA . ASN A 1 245 ? 9.187 -6.331 13.571 1.00 72.75 245 ASN A CA 1
ATOM 1980 C C . ASN A 1 245 ? 10.370 -7.115 14.168 1.00 72.75 245 ASN A C 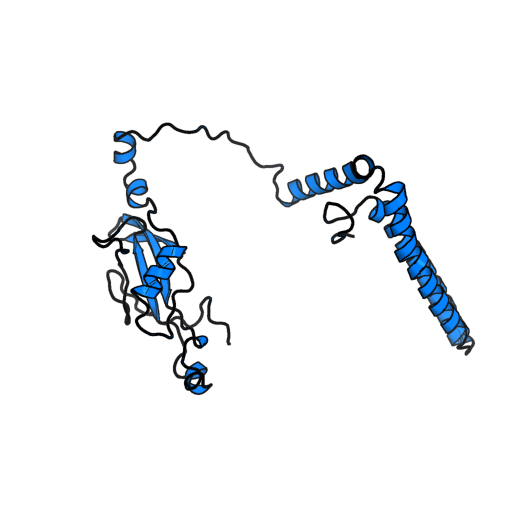1
ATOM 1982 O O . ASN A 1 245 ? 11.307 -7.455 13.450 1.00 72.75 245 ASN A O 1
ATOM 1986 N N . ASP A 1 246 ? 10.333 -7.399 15.472 1.00 65.31 246 ASP A N 1
ATOM 1987 C CA . ASP A 1 246 ? 11.457 -7.967 16.220 1.00 65.31 246 ASP A CA 1
ATOM 1988 C C . ASP A 1 246 ? 11.133 -9.388 16.719 1.00 65.31 246 ASP A C 1
ATOM 1990 O O . ASP A 1 246 ? 10.734 -9.566 17.879 1.00 65.31 246 ASP A O 1
ATOM 1994 N N . TYR A 1 247 ? 11.365 -10.404 15.882 1.00 59.00 247 TYR A N 1
ATOM 1995 C CA . TYR A 1 247 ? 11.330 -11.829 16.264 1.00 59.00 247 TYR A CA 1
ATOM 1996 C C . TYR A 1 247 ? 12.724 -12.453 16.200 1.00 59.00 247 TYR A C 1
ATOM 1998 O O . TYR A 1 247 ? 13.327 -12.463 15.104 1.00 59.00 247 TYR A O 1
#